Protein AF-A0A3D2PA34-F1 (afdb_monomer_lite)

Secondary structure (DSSP, 8-state):
--HHHHHHHHHHS-HHHHHHHHHHHHHT----GGGTT-EEEEEE-S--HHHHHHHHHHHHHHHHHT-EEEEEE--STT---TT--TT----GGGHHHHHHHHHHHHHHHHHHTT--EEEHHHHHHHHHHHHHHHHHHHS-GGGGGG-EETTEE-HHHHHHHHHHHTTT--SS--HHHHHHHHHHHHHHHHHHHHHHHHH---

Sequence (202 aa):
MPFSVRLQKAMELTFNERRKLVQKLHKQKREQTLFSGKRVLFWEPAPYPIHIAISSCVGTALSLRGCNVEHVICDGTPNACIARGIENSESFFDWGKRCVKCYKDCNNEAKAFQMPISSIGKILGHETAAELRKIAQSVNFNDICSYEYKGINVGIYAESSLLRHYKGKMIKYEENLLREYLFSALVFTEAAIRKIDLFSPD

pLDDT: mean 91.61, std 10.05, range [45.44, 98.75]

Foldseek 3Di:
DDPVVVVVVLVVDDLVRLLVVLVVLLVVQDAAPVLAAAFEEAEPQAQDLVVLLVVLVVQSVSVSHHYHYAYEYEQCLLLAHLVAAPPDPDDSVCSSVVSNVSVVSNVSSNVSSVHHYDYLCNLQPPVNLVVLLVVLVPDDQVCQLQDDDPNRRLSVQLVVSVCSRHVVVDPDDDSVSSSSSSSSSSSSVVSVVSCCVVRVHD

Radius of gyration: 19.19 Å; chains: 1; bounding box: 43×38×53 Å

Structure (mmCIF, N/CA/C/O backbone):
data_AF-A0A3D2PA34-F1
#
_entry.id   AF-A0A3D2PA34-F1
#
loop_
_atom_site.group_PDB
_atom_site.id
_atom_site.type_symbol
_atom_site.label_atom_id
_atom_site.label_alt_id
_atom_site.label_comp_id
_atom_site.label_asym_id
_atom_site.label_entity_id
_atom_site.label_seq_id
_atom_site.pdbx_PDB_ins_code
_atom_site.Cartn_x
_atom_site.Cartn_y
_atom_site.Cartn_z
_atom_site.occupancy
_atom_site.B_iso_or_equiv
_atom_site.auth_seq_id
_atom_site.auth_comp_id
_atom_site.auth_asym_id
_atom_site.auth_atom_id
_atom_site.pdbx_PDB_model_num
ATOM 1 N N . MET A 1 1 ? -28.771 21.373 12.969 1.00 53.34 1 MET A N 1
ATOM 2 C CA . MET A 1 1 ? -27.458 21.681 12.355 1.00 53.34 1 MET A CA 1
ATOM 3 C C . MET A 1 1 ? -27.325 20.820 11.104 1.00 53.34 1 MET A C 1
ATOM 5 O O . MET A 1 1 ? -27.515 19.614 11.248 1.00 53.34 1 MET A O 1
ATOM 9 N N . PRO A 1 2 ? -27.086 21.405 9.919 1.00 56.19 2 PRO A N 1
ATOM 10 C CA . PRO A 1 2 ? -27.002 20.664 8.658 1.00 56.19 2 PRO A CA 1
ATOM 11 C C . PRO A 1 2 ? -25.919 19.578 8.704 1.00 56.19 2 PRO A C 1
ATOM 13 O O . PRO A 1 2 ? -24.911 19.737 9.395 1.00 56.19 2 PRO A O 1
ATOM 16 N N . PHE A 1 3 ? -26.116 18.484 7.965 1.00 45.44 3 PHE A N 1
ATOM 17 C CA . PHE A 1 3 ? -25.158 17.373 7.884 1.00 45.44 3 PHE A CA 1
ATOM 18 C C . PHE A 1 3 ? -23.771 17.835 7.402 1.00 45.44 3 PHE A C 1
ATOM 20 O O . PHE A 1 3 ? -22.761 17.438 7.980 1.00 45.44 3 PHE A O 1
ATOM 27 N N . SER A 1 4 ? -23.729 18.763 6.440 1.00 48.62 4 SER A N 1
ATOM 28 C CA . SER A 1 4 ? -22.500 19.378 5.920 1.00 48.62 4 SER A CA 1
ATOM 29 C C . SER A 1 4 ? -21.671 20.074 7.005 1.00 48.62 4 SER A C 1
ATOM 31 O O . SER A 1 4 ? -20.468 19.857 7.089 1.00 48.62 4 SER A O 1
ATOM 33 N N . VAL A 1 5 ? -22.315 20.820 7.907 1.00 55.81 5 VAL A N 1
ATOM 34 C CA . VAL A 1 5 ? -21.644 21.536 9.007 1.00 55.81 5 VAL A CA 1
ATOM 35 C C . VAL A 1 5 ? -21.054 20.567 10.037 1.00 55.81 5 VAL A C 1
ATOM 37 O O . VAL A 1 5 ? -19.995 20.827 10.604 1.00 55.81 5 VAL A O 1
ATOM 40 N N . ARG A 1 6 ? -21.715 19.428 10.283 1.00 56.34 6 ARG A N 1
ATOM 41 C CA . ARG A 1 6 ? -21.197 18.395 11.195 1.00 56.34 6 ARG A CA 1
ATOM 42 C C . ARG A 1 6 ? -19.992 17.669 10.604 1.00 56.34 6 ARG A C 1
ATOM 44 O O . ARG A 1 6 ? -19.042 17.411 11.337 1.00 56.34 6 ARG A O 1
ATOM 51 N N . LEU A 1 7 ? -20.028 17.365 9.306 1.00 53.25 7 LEU A N 1
ATOM 52 C CA . LEU A 1 7 ? -18.922 16.709 8.609 1.00 53.25 7 LEU A CA 1
ATOM 53 C C . LEU A 1 7 ? -17.693 17.624 8.537 1.00 53.25 7 LEU A C 1
ATOM 55 O O . LEU A 1 7 ? -16.586 17.198 8.853 1.00 53.25 7 LEU A O 1
ATOM 59 N N . GLN A 1 8 ? -17.912 18.900 8.213 1.00 57.88 8 GLN A N 1
ATOM 60 C CA . GLN A 1 8 ? -16.863 19.914 8.148 1.00 57.88 8 GLN A CA 1
ATOM 61 C C . GLN A 1 8 ? -16.206 20.124 9.518 1.00 57.88 8 GLN A C 1
ATOM 63 O O . GLN A 1 8 ? -14.991 19.995 9.634 1.00 57.88 8 GLN A O 1
ATOM 68 N N . LYS A 1 9 ? -17.000 20.275 10.588 1.00 64.69 9 LYS A N 1
ATOM 69 C CA . LYS A 1 9 ? -16.464 20.332 11.959 1.00 64.69 9 LYS A CA 1
ATOM 70 C C . LYS A 1 9 ? -15.695 19.080 12.365 1.00 64.69 9 LYS A C 1
ATOM 72 O O . LYS A 1 9 ? -14.709 19.191 13.079 1.00 64.69 9 LYS A O 1
ATOM 77 N N . ALA A 1 10 ? -16.136 17.890 11.951 1.00 60.34 10 ALA A N 1
ATOM 78 C CA . ALA A 1 10 ? -15.428 16.646 12.258 1.00 60.34 10 ALA A CA 1
ATOM 79 C C . ALA A 1 10 ? -14.064 16.562 11.547 1.00 60.34 10 ALA A C 1
ATOM 81 O O . ALA A 1 10 ? -13.107 16.027 12.113 1.00 60.34 10 ALA A O 1
ATOM 82 N N . MET A 1 11 ? -13.964 17.124 10.338 1.00 64.94 11 MET A N 1
ATOM 83 C CA . MET A 1 11 ? -12.703 17.266 9.605 1.00 64.94 11 MET A CA 1
ATOM 84 C C . MET A 1 11 ? -11.784 18.345 10.195 1.00 64.94 11 MET A C 1
ATOM 86 O O . MET A 1 11 ? -10.567 18.196 10.127 1.00 64.94 11 MET A O 1
ATOM 90 N N . GLU A 1 12 ? -12.348 19.384 10.814 1.00 79.38 12 GLU A N 1
ATOM 91 C CA . GLU A 1 12 ? -11.610 20.457 11.502 1.00 79.38 12 GLU A CA 1
ATOM 92 C C . GLU A 1 12 ? -11.023 20.033 12.858 1.00 79.38 12 GLU A C 1
ATOM 94 O O . GLU A 1 12 ? -10.156 20.722 13.393 1.00 79.38 12 GLU A O 1
ATOM 99 N N . LEU A 1 13 ? -11.463 18.901 13.421 1.00 83.50 13 LEU A N 1
ATOM 100 C CA . LEU A 1 13 ? -10.930 18.402 14.688 1.00 83.50 13 LEU A CA 1
ATOM 101 C C . LEU A 1 13 ? -9.431 18.118 14.584 1.00 83.50 13 LEU A C 1
ATOM 103 O O . LEU A 1 13 ? -8.949 17.492 13.640 1.00 83.50 13 LEU A O 1
ATOM 107 N N . THR A 1 14 ? -8.687 18.483 15.617 1.00 87.88 14 THR A N 1
ATOM 108 C CA . THR A 1 14 ? -7.291 18.075 15.764 1.00 87.88 14 THR A CA 1
ATOM 109 C C . THR A 1 14 ? -7.180 16.567 16.019 1.00 87.88 14 THR A C 1
ATOM 111 O O . THR A 1 14 ? -8.119 15.915 16.489 1.00 87.88 14 THR A O 1
ATOM 114 N N . PHE A 1 15 ? -5.987 16.003 15.796 1.00 87.06 15 PHE A N 1
ATOM 115 C CA . PHE A 1 15 ? -5.672 14.606 16.137 1.00 87.06 15 PHE A CA 1
ATOM 116 C C . PHE A 1 15 ? -6.090 14.249 17.578 1.00 87.06 15 PHE A C 1
ATOM 118 O O . PHE A 1 15 ? -6.702 13.208 17.820 1.00 87.06 15 PHE A O 1
ATOM 125 N N . ASN A 1 16 ? -5.800 15.131 18.541 1.00 89.75 16 ASN A N 1
ATOM 126 C CA . ASN A 1 16 ? -6.097 14.894 19.954 1.00 89.75 16 ASN A CA 1
ATOM 127 C C . ASN A 1 16 ? -7.602 14.913 20.247 1.00 89.75 16 ASN A C 1
ATOM 129 O O . ASN A 1 16 ? -8.078 14.111 21.053 1.00 89.75 16 ASN A O 1
ATOM 133 N N . GLU A 1 17 ? -8.354 15.805 19.607 1.00 91.62 17 GLU A N 1
ATOM 134 C CA . GLU A 1 17 ? -9.809 15.874 19.761 1.00 91.62 17 GLU A CA 1
ATOM 135 C C . GLU A 1 17 ? -10.486 14.643 19.162 1.00 91.62 17 GLU A C 1
ATOM 137 O O . GLU A 1 17 ? -11.291 14.006 19.847 1.00 91.62 17 GLU A O 1
ATOM 142 N N . ARG A 1 18 ? -10.095 14.242 17.940 1.00 89.56 18 ARG A N 1
ATOM 143 C CA . ARG A 1 18 ? -10.572 12.996 17.317 1.00 89.56 18 ARG A CA 1
ATOM 144 C C . ARG A 1 18 ? -10.306 11.796 18.221 1.00 89.56 18 ARG A C 1
ATOM 146 O O . ARG A 1 18 ? -11.236 11.064 18.560 1.00 89.56 18 ARG A O 1
ATOM 153 N N . ARG A 1 19 ? -9.070 11.651 18.706 1.00 91.44 19 ARG A N 1
ATOM 154 C CA . ARG A 1 19 ? -8.681 10.548 19.595 1.00 91.44 19 ARG A CA 1
ATOM 155 C C . ARG A 1 19 ? -9.520 10.498 20.871 1.00 91.44 19 ARG A C 1
ATOM 157 O O . ARG A 1 19 ? -9.985 9.422 21.247 1.00 91.44 19 ARG A O 1
ATOM 164 N N . LYS A 1 20 ? -9.757 11.641 21.524 1.00 93.31 20 LYS A N 1
ATOM 165 C CA . LYS A 1 20 ? -10.603 11.722 22.731 1.00 93.31 20 LYS A CA 1
ATOM 166 C C . LYS A 1 20 ? -12.046 11.295 22.453 1.00 93.31 20 LYS A C 1
ATOM 168 O O . LYS A 1 20 ? -12.627 10.560 23.254 1.00 93.31 20 LYS A O 1
ATOM 173 N N . LEU A 1 21 ? -12.624 11.723 21.329 1.00 91.69 21 LEU A N 1
ATOM 174 C CA . LEU A 1 21 ? -13.979 11.322 20.938 1.00 91.69 21 LEU A CA 1
ATOM 175 C C . LEU A 1 21 ? -14.066 9.818 20.681 1.00 91.69 21 LEU A C 1
ATOM 177 O O . LEU A 1 21 ? -14.953 9.162 21.224 1.00 91.69 21 LEU A O 1
ATOM 181 N N . VAL A 1 22 ? -13.119 9.251 19.933 1.00 91.94 22 VAL A N 1
ATOM 182 C CA . VAL A 1 22 ? -13.091 7.809 19.650 1.00 91.94 22 VAL A CA 1
ATOM 183 C C . VAL A 1 22 ? -12.918 6.998 20.937 1.00 91.94 22 VAL A C 1
ATOM 185 O O . VAL A 1 22 ? -13.640 6.028 21.155 1.00 91.94 22 VAL A O 1
ATOM 188 N N . GLN A 1 23 ? -12.056 7.431 21.863 1.00 93.12 23 GLN A N 1
ATOM 189 C CA . GLN A 1 23 ? -11.941 6.809 23.191 1.00 93.12 23 GLN A CA 1
ATOM 190 C C . GLN A 1 23 ? -13.263 6.822 23.964 1.00 93.12 23 GLN A C 1
ATOM 192 O O . GLN A 1 23 ? -13.616 5.827 24.598 1.00 93.12 23 GLN A O 1
ATOM 197 N N . LYS A 1 24 ? -14.015 7.927 23.907 1.00 93.69 24 LYS A N 1
ATOM 198 C CA . LYS A 1 24 ? -15.343 8.012 24.527 1.00 93.69 24 LYS A CA 1
ATOM 199 C C . LYS A 1 24 ? -16.325 7.026 23.890 1.00 93.69 24 LYS A C 1
ATOM 201 O O . LYS A 1 24 ? -17.063 6.376 24.623 1.00 93.69 24 LYS A O 1
ATOM 206 N N . LEU A 1 25 ? -16.301 6.876 22.565 1.00 92.00 25 LEU A N 1
ATOM 207 C CA . LEU A 1 25 ? -17.150 5.916 21.853 1.00 92.00 25 LEU A CA 1
ATOM 208 C C . LEU A 1 25 ? -16.831 4.469 22.244 1.00 92.00 25 LEU A C 1
ATOM 210 O O . LEU A 1 25 ? -17.752 3.710 22.524 1.00 92.00 25 LEU A O 1
ATOM 214 N N . HIS A 1 26 ? -15.552 4.099 22.358 1.00 89.50 26 HIS A N 1
ATOM 215 C CA . HIS A 1 26 ? -15.166 2.756 22.811 1.00 89.50 26 HIS A CA 1
ATOM 216 C C . HIS A 1 26 ? -15.628 2.455 24.242 1.00 89.50 26 HIS A C 1
ATOM 218 O O . HIS A 1 26 ? -16.044 1.335 24.519 1.00 89.50 26 HIS A O 1
ATOM 224 N N . LYS A 1 27 ? -15.645 3.448 25.141 1.00 90.25 27 LYS A N 1
ATOM 225 C CA . LYS A 1 27 ? -16.224 3.288 26.491 1.00 90.25 27 LYS A CA 1
ATOM 226 C C . LYS A 1 27 ? -17.740 3.067 26.475 1.00 90.25 27 LYS A C 1
ATOM 228 O O . LYS A 1 27 ? -18.289 2.544 27.435 1.00 90.25 27 LYS A O 1
ATOM 233 N N . GLN A 1 28 ? -18.411 3.492 25.408 1.00 89.81 28 GLN A N 1
ATOM 234 C CA . GLN A 1 28 ? -19.853 3.347 25.200 1.00 89.81 28 GLN A CA 1
ATOM 235 C C . GLN A 1 28 ? -20.189 2.197 24.239 1.00 89.81 28 GLN A C 1
ATOM 237 O O . GLN A 1 28 ? -21.341 2.074 23.814 1.00 89.81 28 GLN A O 1
ATOM 242 N N . LYS A 1 29 ? -19.193 1.376 23.874 1.00 86.06 29 LYS A N 1
ATOM 243 C CA . LYS A 1 29 ? -19.341 0.268 22.932 1.00 86.06 29 LYS A CA 1
ATOM 244 C C . LYS A 1 29 ? -20.446 -0.672 23.411 1.00 86.06 29 LYS A C 1
ATOM 246 O O . LYS A 1 29 ? -20.446 -1.121 24.554 1.00 86.06 29 LYS A O 1
ATOM 251 N N . ARG A 1 30 ? -21.372 -0.982 22.507 1.00 79.50 30 ARG A N 1
ATOM 252 C CA . ARG A 1 30 ? -22.357 -2.052 22.668 1.00 79.50 30 ARG A CA 1
ATOM 253 C C . ARG A 1 30 ? -22.100 -3.047 21.555 1.00 79.50 30 ARG A C 1
ATOM 255 O O . ARG A 1 30 ? -22.382 -2.748 20.397 1.00 79.50 30 ARG A O 1
ATOM 262 N N . GLU A 1 31 ? -21.506 -4.179 21.907 1.00 73.44 31 GLU A N 1
ATOM 263 C CA . GLU A 1 31 ? -21.241 -5.236 20.937 1.00 73.44 31 GLU A CA 1
ATOM 264 C C . GLU A 1 31 ? -22.555 -5.748 20.360 1.00 73.44 31 GLU A C 1
ATOM 266 O O . GLU A 1 31 ? -23.512 -6.017 21.087 1.00 73.44 31 GLU A O 1
ATOM 271 N N . GLN A 1 32 ? -22.608 -5.835 19.034 1.00 77.81 32 GLN A N 1
ATOM 272 C CA . GLN A 1 32 ? -23.731 -6.424 18.330 1.00 77.81 32 GLN A CA 1
ATOM 273 C C . GLN A 1 32 ? -23.330 -7.847 17.971 1.00 77.81 32 GLN A C 1
ATOM 275 O O . GLN A 1 32 ? -22.387 -8.060 17.212 1.00 77.81 32 GLN A O 1
ATOM 280 N N . THR A 1 33 ? -24.053 -8.828 18.507 1.00 80.19 33 THR A N 1
ATOM 281 C CA . THR A 1 33 ? -23.776 -10.254 18.276 1.00 80.19 33 THR A CA 1
ATOM 282 C C . THR A 1 33 ? -23.719 -10.603 16.789 1.00 80.19 33 THR A C 1
ATOM 284 O O . THR A 1 33 ? -22.886 -11.411 16.396 1.00 80.19 33 THR A O 1
ATOM 287 N N . LEU A 1 34 ? -24.525 -9.928 15.959 1.00 84.00 34 LEU A N 1
ATOM 288 C CA . LEU A 1 34 ? -24.576 -10.110 14.505 1.00 84.00 34 LEU A CA 1
ATOM 289 C C . LEU A 1 34 ? -23.219 -9.933 13.801 1.00 84.00 34 LEU A C 1
ATOM 291 O O . LEU A 1 34 ? -22.960 -10.599 12.804 1.00 84.00 34 LEU A O 1
ATOM 295 N N . PHE A 1 35 ? -22.366 -9.035 14.298 1.00 87.88 35 PHE A N 1
ATOM 296 C CA . PHE A 1 35 ? -21.094 -8.682 13.655 1.00 87.88 35 PHE A CA 1
ATOM 297 C C . PHE A 1 35 ? -19.874 -9.172 14.438 1.00 87.88 35 PHE A C 1
ATOM 299 O O . PHE A 1 35 ? -18.737 -8.884 14.060 1.00 87.88 35 PHE A O 1
ATOM 306 N N . SER A 1 36 ? -20.097 -9.897 15.536 1.00 90.62 36 SER A N 1
ATOM 307 C CA . SER A 1 36 ? -19.021 -10.377 16.393 1.00 90.62 36 SER A CA 1
ATOM 308 C C . SER A 1 36 ? -18.103 -11.327 15.629 1.00 90.62 36 SER A C 1
ATOM 310 O O . SER A 1 36 ? -18.556 -12.288 15.008 1.00 90.62 36 SER A O 1
ATOM 312 N N . GLY A 1 37 ? -16.804 -11.034 15.653 1.00 88.06 37 GLY A N 1
ATOM 313 C CA . GLY A 1 37 ? -15.779 -11.876 15.040 1.00 88.06 37 GLY A CA 1
ATOM 314 C C . GLY A 1 37 ? -15.617 -11.709 13.529 1.00 88.06 37 GLY A C 1
ATOM 315 O O . GLY A 1 37 ? -14.658 -12.254 12.989 1.00 88.06 37 GLY A O 1
ATOM 316 N N . LYS A 1 38 ? -16.471 -10.920 12.857 1.00 96.38 38 LYS A N 1
ATOM 317 C CA . LYS A 1 38 ? -16.315 -10.618 11.428 1.00 96.38 38 LYS A CA 1
ATOM 318 C C . LYS A 1 38 ? -15.021 -9.854 11.167 1.00 96.38 38 LYS A C 1
ATOM 320 O O . LYS A 1 38 ? -14.758 -8.849 11.827 1.00 96.38 38 LYS A O 1
ATOM 325 N N . ARG A 1 39 ? -14.210 -10.323 10.225 1.00 97.75 39 ARG A N 1
ATOM 326 C CA . ARG A 1 39 ? -12.872 -9.823 9.907 1.00 97.75 39 ARG A CA 1
ATOM 327 C C . ARG A 1 39 ? -12.954 -8.910 8.695 1.00 97.75 39 ARG A C 1
ATOM 329 O O . ARG A 1 39 ? -13.245 -9.358 7.598 1.00 97.75 39 ARG A O 1
ATOM 336 N N . VAL A 1 40 ? -12.678 -7.623 8.881 1.00 97.88 40 VAL A N 1
ATOM 337 C CA . VAL A 1 40 ? -12.726 -6.626 7.803 1.00 97.88 40 VAL A CA 1
ATOM 338 C C . VAL A 1 40 ? -11.337 -6.050 7.578 1.00 97.88 40 VAL A C 1
ATOM 340 O O . VAL A 1 40 ? -10.743 -5.464 8.485 1.00 97.88 40 VAL A O 1
ATOM 343 N N . LEU A 1 41 ? -10.827 -6.212 6.359 1.00 97.75 41 LEU A N 1
ATOM 344 C CA . LEU A 1 41 ? -9.537 -5.674 5.945 1.00 97.75 41 LEU A CA 1
ATOM 345 C C . LEU A 1 41 ? -9.742 -4.404 5.118 1.00 97.75 41 LEU A C 1
ATOM 347 O O . LEU A 1 41 ? -10.313 -4.449 4.032 1.00 97.75 41 LEU A O 1
ATOM 351 N N . PHE A 1 42 ? -9.221 -3.281 5.598 1.00 96.56 42 PHE A N 1
ATOM 352 C CA . PHE A 1 42 ? -9.102 -2.067 4.796 1.00 96.56 42 PHE A CA 1
ATOM 353 C C . PHE A 1 42 ? -7.759 -2.078 4.075 1.00 96.56 42 PHE A C 1
ATOM 355 O O . PHE A 1 42 ? -6.706 -1.884 4.685 1.00 96.56 42 PHE A O 1
ATOM 362 N N . TRP A 1 43 ? -7.795 -2.319 2.768 1.00 95.38 43 TRP A N 1
ATOM 363 C CA . TRP A 1 43 ? -6.620 -2.276 1.905 1.00 95.38 43 TRP A CA 1
ATOM 364 C C . TRP A 1 43 ? -6.447 -0.867 1.328 1.00 95.38 43 TRP A C 1
ATOM 366 O O . TRP A 1 43 ? -7.020 -0.548 0.290 1.00 95.38 43 TRP A O 1
ATOM 376 N N . GLU A 1 44 ? -5.659 -0.023 2.001 1.00 90.25 44 GLU A N 1
ATOM 377 C CA . GLU A 1 44 ? -5.436 1.376 1.601 1.00 90.25 44 GLU A CA 1
ATOM 378 C C . GLU A 1 44 ? -3.946 1.688 1.376 1.00 90.25 44 GLU A C 1
ATOM 380 O O . GLU A 1 44 ? -3.323 2.474 2.100 1.00 90.25 44 GLU A O 1
ATOM 385 N N . PRO A 1 45 ? -3.326 1.087 0.343 1.00 83.44 45 PRO A N 1
ATOM 386 C CA . PRO A 1 45 ? -1.944 1.379 -0.022 1.00 83.44 45 PRO A CA 1
ATOM 387 C C . PRO A 1 45 ? -1.743 2.781 -0.625 1.00 83.44 45 PRO A C 1
ATOM 389 O O . PRO A 1 45 ? -0.598 3.213 -0.779 1.00 83.44 45 PRO A O 1
ATOM 392 N N . ALA A 1 46 ? -2.818 3.483 -1.004 1.00 70.31 46 ALA A N 1
ATOM 393 C CA . ALA A 1 46 ? -2.768 4.799 -1.638 1.00 70.31 46 ALA A CA 1
ATOM 394 C C . ALA A 1 46 ? -2.723 5.909 -0.569 1.00 70.31 46 ALA A C 1
ATOM 396 O O . ALA A 1 46 ? -3.695 6.103 0.164 1.00 70.31 46 ALA A O 1
ATOM 397 N N . PRO A 1 47 ? -1.618 6.660 -0.440 1.00 66.94 47 PRO A N 1
ATOM 398 C CA . PRO A 1 47 ? -1.345 7.321 0.822 1.00 66.94 47 PRO A CA 1
ATOM 399 C C . PRO A 1 47 ? -1.801 8.785 0.786 1.00 66.94 47 PRO A C 1
ATOM 401 O O . PRO A 1 47 ? -1.027 9.709 0.537 1.00 66.94 47 PRO A O 1
ATOM 404 N N . TYR A 1 48 ? -3.085 8.994 1.066 1.00 86.88 48 TYR A N 1
ATOM 405 C CA . TYR A 1 48 ? -3.622 10.312 1.392 1.00 86.88 48 TYR A CA 1
ATOM 406 C C . TYR A 1 48 ? -4.211 10.271 2.804 1.00 86.88 48 TYR A C 1
ATOM 408 O O . TYR A 1 48 ? -5.135 9.490 3.042 1.00 86.88 48 TYR A O 1
ATOM 416 N N . PRO A 1 49 ? -3.741 11.117 3.744 1.00 90.06 49 PRO A N 1
ATOM 417 C CA . PRO A 1 49 ? -4.228 11.110 5.125 1.00 90.06 49 PRO A CA 1
ATOM 418 C C . PRO A 1 49 ? -5.753 11.211 5.232 1.00 90.06 49 PRO A C 1
ATOM 420 O O . PRO A 1 49 ? -6.359 10.552 6.069 1.00 90.06 49 PRO A O 1
ATOM 423 N N . ILE A 1 50 ? -6.393 11.960 4.329 1.00 88.50 50 ILE A N 1
ATOM 424 C CA . ILE A 1 50 ? -7.854 12.071 4.280 1.00 88.50 50 ILE A CA 1
ATOM 425 C C . ILE A 1 50 ? -8.549 10.743 3.944 1.00 88.50 50 ILE A C 1
ATOM 427 O O . ILE A 1 50 ? -9.561 10.423 4.563 1.00 88.50 50 ILE A O 1
ATOM 431 N N . HIS A 1 51 ? -8.001 9.927 3.037 1.00 90.81 51 HIS A N 1
ATOM 432 C CA . HIS A 1 51 ? -8.556 8.600 2.741 1.00 90.81 51 HIS A CA 1
ATOM 433 C C . HIS A 1 51 ? -8.417 7.674 3.950 1.00 90.81 51 HIS A C 1
ATOM 435 O O . HIS A 1 51 ? -9.355 6.955 4.295 1.00 90.81 51 HIS A O 1
ATOM 441 N N . ILE A 1 52 ? -7.282 7.752 4.652 1.00 92.88 52 ILE A N 1
ATOM 442 C CA . ILE A 1 52 ? -7.072 6.999 5.890 1.00 92.88 52 ILE A CA 1
ATOM 443 C C . ILE A 1 52 ? -8.031 7.455 6.986 1.00 92.88 52 ILE A C 1
ATOM 445 O O . ILE A 1 52 ? -8.591 6.612 7.675 1.00 92.88 52 ILE A O 1
ATOM 449 N N . ALA A 1 53 ? -8.282 8.754 7.136 1.00 91.19 53 ALA A N 1
ATOM 450 C CA . ALA A 1 53 ? -9.251 9.255 8.107 1.00 91.19 53 ALA A CA 1
ATOM 451 C C . ALA A 1 53 ? -10.676 8.755 7.808 1.00 91.19 53 ALA A C 1
ATOM 453 O O . ALA A 1 53 ? -11.377 8.317 8.721 1.00 91.19 53 ALA A O 1
ATOM 454 N N . ILE A 1 54 ? -11.094 8.774 6.536 1.00 91.50 54 ILE A N 1
ATOM 455 C CA . ILE A 1 54 ? -12.415 8.286 6.108 1.00 91.50 54 ILE A CA 1
ATOM 456 C C . ILE A 1 54 ? -12.540 6.782 6.357 1.00 91.50 54 ILE A C 1
ATOM 458 O O . ILE A 1 54 ? -13.455 6.354 7.062 1.00 91.50 54 ILE A O 1
ATOM 462 N N . SER A 1 55 ? -11.608 5.983 5.832 1.00 94.31 55 SER A N 1
ATOM 463 C CA . SER A 1 55 ? -11.616 4.528 6.021 1.00 94.31 55 SER A CA 1
ATOM 464 C C . SER A 1 55 ? -11.526 4.162 7.502 1.00 94.31 55 SER A C 1
ATOM 466 O O . SER A 1 55 ? -12.276 3.310 7.962 1.00 94.31 55 SER A O 1
ATOM 468 N N . SER A 1 56 ? -10.703 4.864 8.288 1.00 94.31 56 SER A N 1
ATOM 469 C CA . SER A 1 56 ? -10.564 4.597 9.724 1.00 94.31 56 SER A CA 1
ATOM 470 C C . SER A 1 56 ? -11.820 4.968 10.500 1.00 94.31 56 SER A C 1
ATOM 472 O O . SER A 1 56 ? -12.157 4.290 11.461 1.00 94.31 56 SER A O 1
ATOM 474 N N . CYS A 1 57 ? -12.561 5.997 10.081 1.00 94.00 57 CYS A N 1
ATOM 475 C CA . CYS A 1 57 ? -13.864 6.309 10.663 1.00 94.00 57 CYS A CA 1
ATOM 476 C C . CYS A 1 57 ? -14.857 5.153 10.459 1.00 94.00 57 CYS A C 1
ATOM 478 O O . CYS A 1 57 ? -15.541 4.748 11.406 1.00 94.00 57 CYS A O 1
ATOM 480 N N . VAL A 1 58 ? -14.894 4.580 9.250 1.00 95.69 58 VAL A N 1
ATOM 481 C CA . VAL A 1 58 ? -15.705 3.389 8.951 1.00 95.69 58 VAL A CA 1
ATOM 482 C C . VAL A 1 58 ? -15.207 2.185 9.757 1.00 95.69 58 VAL A C 1
ATOM 484 O O . VAL A 1 58 ? -16.008 1.506 10.400 1.00 95.69 58 VAL A O 1
ATOM 487 N N . GLY A 1 59 ? -13.894 1.963 9.807 1.00 95.62 59 GLY A N 1
ATOM 488 C CA . GLY A 1 59 ? -13.265 0.895 10.579 1.00 95.62 59 GLY A CA 1
ATOM 489 C C . GLY A 1 59 ? -13.580 0.972 12.074 1.00 95.62 59 GLY A C 1
ATOM 490 O O . GLY A 1 59 ? -13.990 -0.023 12.672 1.00 95.62 59 GLY A O 1
ATOM 491 N N . THR A 1 60 ? -13.516 2.162 12.678 1.00 95.12 60 THR A N 1
ATOM 492 C CA . THR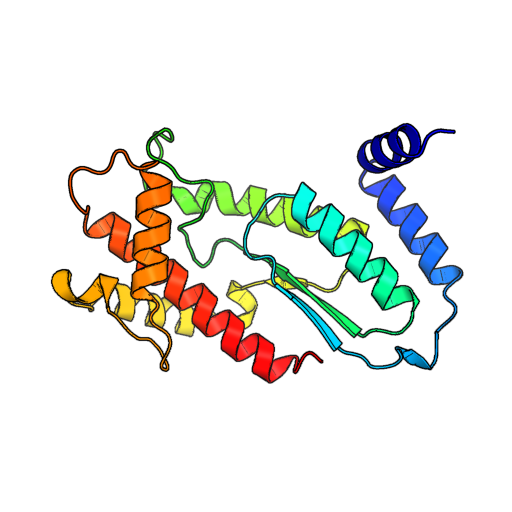 A 1 60 ? -13.945 2.387 14.065 1.00 95.12 60 THR A CA 1
ATOM 493 C C . THR A 1 60 ? -15.417 2.033 14.237 1.00 95.12 60 THR A C 1
ATOM 495 O O . THR A 1 60 ? -15.774 1.341 15.189 1.00 95.12 60 THR A O 1
ATOM 498 N N . ALA A 1 61 ? -16.289 2.472 13.327 1.00 94.25 61 ALA A N 1
ATOM 499 C CA . ALA A 1 61 ? -17.717 2.180 13.412 1.00 94.25 61 ALA A CA 1
ATOM 500 C C . ALA A 1 61 ? -18.012 0.668 13.352 1.00 94.25 61 ALA A C 1
ATOM 502 O O . ALA A 1 61 ? -18.891 0.193 14.078 1.00 94.25 61 ALA A O 1
ATOM 503 N N . LEU A 1 62 ? -17.281 -0.083 12.526 1.00 95.06 62 LEU A N 1
ATOM 504 C CA . LEU A 1 62 ? -17.368 -1.545 12.443 1.00 95.06 62 LEU A CA 1
ATOM 505 C C . LEU A 1 62 ? -16.806 -2.217 13.702 1.00 95.06 62 LEU A C 1
ATOM 507 O O . LEU A 1 62 ? -17.460 -3.073 14.296 1.00 95.06 62 LEU A O 1
ATOM 511 N N . SER A 1 63 ? -15.645 -1.768 14.181 1.00 94.50 63 SER A N 1
ATOM 512 C CA . SER A 1 63 ? -15.028 -2.277 15.411 1.00 94.50 63 SER A CA 1
ATOM 513 C C . SER A 1 63 ? -15.929 -2.083 16.635 1.00 94.50 63 SER A C 1
ATOM 515 O O . SER A 1 63 ? -16.095 -2.994 17.451 1.00 94.50 63 SER A O 1
ATOM 517 N N . LEU A 1 64 ? -16.606 -0.933 16.737 1.00 92.69 64 LEU A N 1
ATOM 518 C CA . LEU A 1 64 ? -17.592 -0.661 17.789 1.00 92.69 64 LEU A CA 1
ATOM 519 C C . LEU A 1 64 ? -18.793 -1.621 17.753 1.00 92.69 64 LEU A C 1
ATOM 521 O O . LEU A 1 64 ? -19.434 -1.815 18.783 1.00 92.69 64 LEU A O 1
ATOM 525 N N . ARG A 1 65 ? -19.083 -2.240 16.604 1.00 92.38 65 ARG A N 1
ATOM 526 C CA . ARG A 1 65 ? -20.149 -3.242 16.448 1.00 92.38 65 ARG A CA 1
ATOM 527 C C . ARG A 1 65 ? -19.683 -4.678 16.679 1.00 92.38 65 ARG A C 1
ATOM 529 O O . ARG A 1 65 ? -20.537 -5.548 16.772 1.00 92.38 65 ARG A O 1
ATOM 536 N N . GLY A 1 66 ? -18.383 -4.917 16.854 1.00 92.69 66 GLY A N 1
ATOM 537 C CA . GLY A 1 66 ? -17.831 -6.246 17.143 1.00 92.69 66 GLY A CA 1
ATOM 538 C C . GLY A 1 66 ? -16.954 -6.836 16.037 1.00 92.69 66 GLY A C 1
ATOM 539 O O . GLY A 1 66 ? -16.409 -7.920 16.239 1.00 92.69 66 GLY A O 1
ATOM 540 N N . CYS A 1 67 ? -16.765 -6.135 14.912 1.00 95.75 67 CYS A N 1
ATOM 541 C CA . CYS A 1 67 ? -15.851 -6.594 13.869 1.00 95.75 67 CYS A CA 1
ATOM 542 C C . CYS A 1 67 ? -14.387 -6.528 14.339 1.00 95.75 67 CYS A C 1
ATOM 544 O O . CYS A 1 67 ? -13.973 -5.578 15.013 1.00 95.75 67 CYS A O 1
ATOM 546 N N . ASN A 1 68 ? -13.581 -7.494 13.909 1.00 96.12 68 ASN A N 1
ATOM 547 C CA . ASN A 1 68 ? -12.128 -7.413 13.924 1.00 96.12 68 ASN A CA 1
ATOM 548 C C . ASN A 1 68 ? -11.673 -6.656 12.671 1.00 96.12 68 ASN A C 1
ATOM 550 O O . ASN A 1 68 ? -11.801 -7.160 11.559 1.00 96.12 68 ASN A O 1
ATOM 554 N N . VAL A 1 69 ? -11.188 -5.430 12.842 1.00 97.06 69 VAL A N 1
ATOM 555 C CA . VAL A 1 69 ? -10.834 -4.544 11.729 1.00 97.06 69 VAL A CA 1
ATOM 556 C C . VAL A 1 69 ? -9.334 -4.311 11.709 1.00 97.06 69 VAL A C 1
ATOM 558 O O . VAL A 1 69 ? -8.748 -3.994 12.744 1.00 97.06 69 VAL A O 1
ATOM 561 N N . GLU A 1 70 ? -8.728 -4.393 10.529 1.00 96.81 70 GLU A N 1
ATOM 562 C CA . GLU A 1 70 ? -7.327 -4.033 10.335 1.00 96.81 70 GLU A CA 1
ATOM 563 C C . GLU A 1 70 ? -7.129 -3.211 9.063 1.00 96.81 70 GLU A C 1
ATOM 565 O O . GLU A 1 70 ? -7.733 -3.480 8.027 1.00 96.81 70 GLU A O 1
ATOM 570 N N . HIS A 1 71 ? -6.260 -2.208 9.145 1.00 96.25 71 HIS A N 1
ATOM 571 C CA . HIS A 1 71 ? -5.833 -1.409 8.006 1.00 96.25 71 HIS A CA 1
ATOM 572 C C . HIS A 1 71 ? -4.467 -1.860 7.503 1.00 96.25 71 HIS A C 1
ATOM 574 O O . HIS A 1 71 ? -3.538 -2.067 8.285 1.00 96.25 71 HIS A O 1
ATOM 580 N N . VAL A 1 72 ? -4.312 -1.922 6.186 1.00 96.94 72 VAL A N 1
ATOM 581 C CA . VAL A 1 72 ? -3.008 -2.028 5.532 1.00 96.94 72 VAL A CA 1
ATOM 582 C C . VAL A 1 72 ? -2.687 -0.705 4.873 1.00 96.94 72 VAL A C 1
ATOM 584 O O . VAL A 1 72 ? -3.478 -0.216 4.069 1.00 96.94 72 VAL A O 1
ATOM 587 N N . ILE A 1 73 ? -1.520 -0.146 5.194 1.00 96.12 73 ILE A N 1
ATOM 588 C CA . ILE A 1 73 ? -1.047 1.107 4.599 1.00 96.12 73 ILE A CA 1
ATOM 589 C C . ILE A 1 73 ? 0.366 0.964 4.033 1.00 96.12 73 ILE A C 1
ATOM 591 O O . ILE A 1 73 ? 1.170 0.142 4.480 1.00 96.12 73 ILE A O 1
ATOM 595 N N . CYS A 1 74 ? 0.683 1.803 3.052 1.00 95.81 74 CYS A N 1
ATOM 596 C CA . CYS A 1 74 ? 2.012 1.872 2.458 1.00 95.81 74 CYS A CA 1
ATOM 597 C C . CYS A 1 74 ? 2.990 2.658 3.347 1.00 95.81 74 CYS A C 1
ATOM 599 O O . CYS A 1 74 ? 2.712 3.785 3.752 1.00 95.81 74 CYS A O 1
ATOM 601 N N . ASP A 1 75 ? 4.159 2.073 3.603 1.00 95.38 75 ASP A N 1
ATOM 602 C CA . ASP A 1 75 ? 5.308 2.660 4.311 1.00 95.38 75 ASP A CA 1
ATOM 603 C C . ASP A 1 75 ? 6.446 3.088 3.370 1.00 95.38 75 ASP A C 1
ATOM 605 O O . ASP A 1 75 ? 7.526 3.470 3.815 1.00 95.38 75 ASP A O 1
ATOM 609 N N . GLY A 1 76 ? 6.197 3.068 2.058 1.00 94.88 76 GLY A N 1
ATOM 610 C CA . GLY A 1 76 ? 7.162 3.451 1.029 1.00 94.88 76 GLY A CA 1
ATOM 611 C C . GLY A 1 76 ? 7.920 2.288 0.397 1.00 94.88 76 GLY A C 1
ATOM 612 O O . GLY A 1 76 ? 8.616 2.525 -0.587 1.00 94.88 76 GLY A O 1
ATOM 613 N N . THR A 1 77 ? 7.743 1.050 0.875 1.00 96.38 77 THR A N 1
ATOM 614 C CA . THR A 1 77 ? 8.334 -0.158 0.269 1.00 96.38 77 THR A CA 1
ATOM 615 C C . THR A 1 77 ? 8.182 -0.260 -1.256 1.00 96.38 77 THR A C 1
ATOM 617 O O . THR A 1 77 ? 9.191 -0.549 -1.889 1.00 96.38 77 THR A O 1
ATOM 620 N N . PRO A 1 78 ? 7.016 0.003 -1.887 1.00 93.12 78 PRO A N 1
ATOM 621 C CA . PRO A 1 78 ? 6.880 -0.062 -3.350 1.00 93.12 78 PRO A CA 1
ATOM 622 C C . PRO A 1 78 ? 7.647 1.039 -4.115 1.00 93.12 78 PRO A C 1
ATOM 624 O O . PRO A 1 78 ? 7.910 0.873 -5.295 1.00 93.12 78 PRO A O 1
ATOM 627 N N . ASN A 1 79 ? 8.085 2.129 -3.473 1.00 90.25 79 ASN A N 1
ATOM 628 C CA . ASN A 1 79 ? 8.748 3.306 -4.073 1.00 90.25 79 ASN A CA 1
ATOM 629 C C . ASN A 1 79 ? 7.889 4.141 -5.058 1.00 90.25 79 ASN A C 1
ATOM 631 O O . ASN A 1 79 ? 7.755 5.357 -4.860 1.00 90.25 79 ASN A O 1
ATOM 635 N N . ALA A 1 80 ? 7.276 3.529 -6.080 1.00 93.69 80 ALA A N 1
ATOM 636 C CA . ALA A 1 80 ? 6.419 4.224 -7.046 1.00 93.69 80 ALA A CA 1
ATOM 637 C C . ALA A 1 80 ? 4.955 4.271 -6.575 1.00 93.69 80 ALA A C 1
ATOM 639 O O . ALA A 1 80 ? 4.417 3.315 -6.017 1.00 93.69 80 ALA A O 1
ATOM 640 N N . CYS A 1 81 ? 4.285 5.409 -6.778 1.00 92.50 81 CYS A N 1
ATOM 641 C CA . CYS A 1 81 ? 2.883 5.582 -6.394 1.00 92.50 81 CYS A CA 1
ATOM 642 C C . CYS A 1 81 ? 2.188 6.672 -7.222 1.00 92.50 81 CYS A C 1
ATOM 644 O O . CYS A 1 81 ? 2.801 7.316 -8.073 1.00 92.50 81 CYS A O 1
ATOM 646 N N . ILE A 1 82 ? 0.901 6.895 -6.945 1.00 90.19 82 ILE A N 1
ATOM 647 C CA . ILE A 1 82 ? 0.060 7.885 -7.635 1.00 90.19 82 ILE A CA 1
ATOM 648 C C . ILE A 1 82 ? 0.462 9.345 -7.371 1.00 90.19 82 ILE A C 1
ATOM 650 O O . ILE A 1 82 ? 0.111 10.227 -8.141 1.00 90.19 82 ILE A O 1
ATOM 65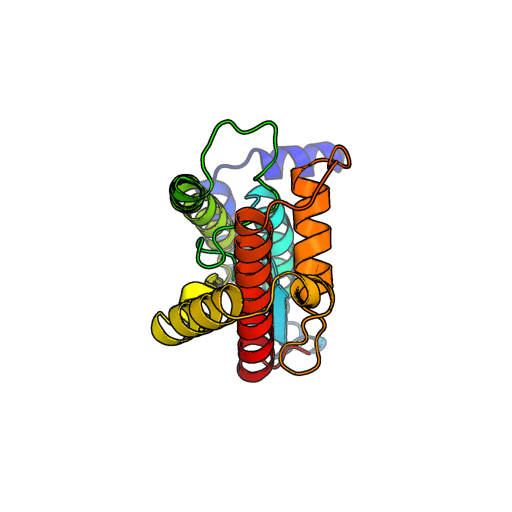4 N N . ALA A 1 83 ? 1.224 9.617 -6.305 1.00 89.56 83 ALA A N 1
ATOM 655 C CA . ALA A 1 83 ? 1.734 10.959 -6.014 1.00 89.56 83 ALA A CA 1
ATOM 656 C C . ALA A 1 83 ? 2.939 11.354 -6.895 1.00 89.56 83 ALA A C 1
ATOM 658 O O . ALA A 1 83 ? 3.494 12.446 -6.735 1.00 89.56 83 ALA A O 1
ATOM 659 N N . ARG A 1 84 ? 3.383 10.452 -7.781 1.00 91.50 84 ARG A N 1
ATOM 660 C CA . ARG A 1 84 ? 4.415 10.711 -8.786 1.00 91.50 84 ARG A CA 1
ATOM 661 C C . ARG A 1 84 ? 3.755 11.091 -10.099 1.00 91.50 84 ARG A C 1
ATOM 663 O O . ARG A 1 84 ? 2.738 10.515 -10.474 1.00 91.50 84 ARG A O 1
ATOM 670 N N . GLY A 1 85 ? 4.395 11.993 -10.817 1.00 91.50 85 GLY A N 1
ATOM 671 C CA . GLY A 1 85 ? 3.982 12.378 -12.151 1.00 91.50 85 GLY A CA 1
ATOM 672 C C . GLY A 1 85 ? 5.062 13.203 -12.818 1.00 91.50 85 GLY A C 1
ATOM 673 O O . GLY A 1 85 ? 5.987 13.674 -12.152 1.00 91.50 85 GLY A O 1
ATOM 674 N N . ILE A 1 86 ? 4.911 13.392 -14.121 1.00 91.62 86 ILE A N 1
ATOM 675 C CA . ILE A 1 86 ? 5.821 14.188 -14.954 1.00 91.62 86 ILE A CA 1
ATOM 676 C C . ILE A 1 86 ? 5.937 15.653 -14.523 1.00 91.62 86 ILE A C 1
ATOM 678 O O . ILE A 1 86 ? 6.883 16.337 -14.896 1.00 91.62 86 ILE A O 1
ATOM 682 N N . GLU A 1 87 ? 4.980 16.160 -13.748 1.00 90.06 87 GLU A N 1
ATOM 683 C CA . GLU A 1 87 ? 5.048 17.495 -13.154 1.00 90.06 87 GLU A CA 1
ATOM 684 C C . GLU A 1 87 ? 6.012 17.586 -11.965 1.00 90.06 87 GLU A C 1
ATOM 686 O O . GLU A 1 87 ? 6.375 18.688 -11.551 1.00 90.06 87 GLU A O 1
ATOM 691 N N . ASN A 1 88 ? 6.423 16.452 -11.394 1.00 88.06 88 ASN A N 1
ATOM 692 C CA . ASN A 1 88 ? 7.373 16.438 -10.298 1.00 88.06 88 ASN A CA 1
ATOM 693 C C . ASN A 1 88 ? 8.791 16.413 -10.878 1.00 88.06 88 ASN A C 1
ATOM 695 O O . ASN A 1 88 ? 9.177 15.463 -11.547 1.00 88.06 88 ASN A O 1
ATOM 699 N N . SER A 1 89 ? 9.618 17.395 -10.526 1.00 86.44 89 SER A N 1
ATOM 700 C CA . SER A 1 89 ? 11.034 17.438 -10.924 1.00 86.44 89 SER A CA 1
ATOM 701 C C . SER A 1 89 ? 11.934 16.450 -10.163 1.00 86.44 89 SER A C 1
ATOM 703 O O . SER A 1 89 ? 13.156 16.521 -10.268 1.00 86.44 89 SER A O 1
ATOM 705 N N . GLU A 1 90 ? 11.359 15.586 -9.323 1.00 89.69 90 GLU A N 1
ATOM 706 C CA . GLU A 1 90 ? 12.112 14.655 -8.484 1.00 89.69 90 GLU A CA 1
ATOM 707 C C . GLU A 1 90 ? 12.507 13.404 -9.272 1.00 89.69 90 GLU A C 1
ATOM 709 O O . GLU A 1 90 ? 11.672 12.771 -9.921 1.00 89.69 90 GLU A O 1
ATOM 714 N N . SER A 1 91 ? 13.777 13.016 -9.171 1.00 90.44 91 SER A N 1
ATOM 715 C CA . SER A 1 91 ? 14.245 11.750 -9.729 1.00 90.44 91 SER A CA 1
ATOM 716 C C . SER A 1 91 ? 13.585 10.562 -9.020 1.00 90.44 91 SER A C 1
ATOM 718 O O . SER A 1 91 ? 13.299 10.626 -7.821 1.00 90.44 91 SER A O 1
ATOM 720 N N . PHE A 1 92 ? 13.388 9.445 -9.727 1.00 88.19 92 PHE A N 1
ATOM 721 C CA . PHE A 1 92 ? 12.803 8.235 -9.137 1.00 88.19 92 PHE A CA 1
ATOM 722 C C . PHE A 1 92 ? 13.667 7.617 -8.026 1.00 88.19 92 PHE A C 1
ATOM 724 O O . PHE A 1 92 ? 13.139 6.946 -7.137 1.00 88.19 92 PHE A O 1
ATOM 731 N N . PHE A 1 93 ? 14.973 7.915 -8.007 1.00 89.50 93 PHE A N 1
ATOM 732 C CA . PHE A 1 93 ? 15.870 7.571 -6.897 1.00 89.50 93 PHE A CA 1
ATOM 733 C C . PHE A 1 93 ? 15.508 8.298 -5.590 1.00 89.50 93 PHE A C 1
ATOM 735 O O . PHE A 1 93 ? 15.787 7.799 -4.502 1.00 89.50 93 PHE A O 1
ATOM 742 N N . ASP A 1 94 ? 14.857 9.459 -5.684 1.00 92.69 94 ASP A N 1
ATOM 743 C CA . ASP A 1 94 ? 14.511 10.308 -4.543 1.00 92.69 94 ASP A CA 1
ATOM 744 C C . ASP A 1 94 ? 13.069 10.131 -4.054 1.00 92.69 94 ASP A C 1
ATOM 746 O O . ASP A 1 94 ? 12.701 10.672 -3.007 1.00 92.69 94 ASP A O 1
ATOM 750 N N . TRP A 1 95 ? 12.244 9.352 -4.759 1.00 92.75 95 TRP A N 1
ATOM 751 C CA . TRP A 1 95 ? 10.825 9.162 -4.435 1.00 92.75 95 TRP A CA 1
ATOM 752 C C . TRP A 1 95 ? 10.586 8.711 -2.990 1.00 92.75 95 TRP A C 1
ATOM 754 O O . TRP A 1 95 ? 9.672 9.217 -2.322 1.00 92.75 95 TRP A O 1
ATOM 764 N N . GLY A 1 96 ? 11.447 7.835 -2.466 1.00 91.56 96 GLY A N 1
ATOM 765 C CA . GLY A 1 96 ? 11.389 7.355 -1.085 1.00 91.56 96 GLY A CA 1
ATOM 766 C C . GLY A 1 96 ? 11.429 8.465 -0.026 1.00 91.56 96 GLY A C 1
ATOM 767 O O . GLY A 1 96 ? 10.814 8.322 1.033 1.00 91.56 96 GLY A O 1
ATOM 768 N N . LYS A 1 97 ? 12.053 9.619 -0.311 1.00 91.94 97 LYS A N 1
ATOM 769 C CA . LYS A 1 97 ? 12.159 10.741 0.643 1.00 91.94 97 LYS A CA 1
ATOM 770 C C . LYS A 1 97 ? 10.785 11.272 1.063 1.00 91.94 97 LYS A C 1
ATOM 772 O O . LYS A 1 97 ? 10.562 11.563 2.239 1.00 91.94 97 LYS A O 1
ATOM 777 N N . ARG A 1 98 ? 9.828 11.349 0.128 1.00 90.50 98 ARG A N 1
ATOM 778 C CA . ARG A 1 98 ? 8.451 11.799 0.423 1.00 90.50 98 ARG A CA 1
ATOM 779 C C . ARG A 1 98 ? 7.638 10.753 1.189 1.00 90.50 98 ARG A C 1
ATOM 781 O O . ARG A 1 98 ? 6.716 11.119 1.920 1.00 90.50 98 ARG A O 1
ATOM 788 N N . CYS A 1 99 ? 7.981 9.470 1.056 1.00 93.31 99 CYS A N 1
ATOM 789 C CA . CYS A 1 99 ? 7.233 8.375 1.674 1.00 93.31 99 CYS A CA 1
ATOM 790 C C . CYS A 1 99 ? 7.270 8.438 3.204 1.00 93.31 99 CYS A C 1
ATOM 792 O O . CYS A 1 99 ? 6.258 8.156 3.835 1.00 93.31 99 CYS A O 1
ATOM 794 N N . VAL A 1 100 ? 8.378 8.889 3.805 1.00 92.81 100 VAL A N 1
ATOM 795 C CA . VAL A 1 100 ? 8.524 8.978 5.271 1.00 92.81 100 VAL A CA 1
ATOM 796 C C . VAL A 1 100 ? 7.456 9.882 5.890 1.00 92.81 100 VAL A C 1
ATOM 798 O O . VAL A 1 100 ? 6.749 9.478 6.817 1.00 92.81 100 VAL A O 1
ATOM 801 N N . LYS A 1 101 ? 7.302 11.104 5.362 1.00 93.19 101 LYS A N 1
ATOM 802 C CA . LYS A 1 101 ? 6.271 12.041 5.832 1.00 93.19 101 LYS A CA 1
ATOM 803 C C . LYS A 1 101 ? 4.874 11.496 5.540 1.00 93.19 101 LYS A C 1
ATOM 805 O O . LYS A 1 101 ? 4.012 11.522 6.409 1.00 93.19 101 LYS A O 1
ATOM 810 N N . CYS A 1 102 ? 4.677 10.974 4.334 1.00 94.06 102 CYS A N 1
ATOM 811 C CA . CYS A 1 102 ? 3.398 10.448 3.882 1.00 94.06 102 CYS A CA 1
ATOM 812 C C . CYS A 1 102 ? 2.885 9.305 4.779 1.00 94.06 102 CYS A C 1
ATOM 814 O O . CYS A 1 102 ? 1.758 9.363 5.274 1.00 94.06 102 CYS A O 1
ATOM 816 N N . TYR A 1 103 ? 3.744 8.326 5.081 1.00 95.38 103 TYR A N 1
ATOM 817 C CA . TYR A 1 103 ? 3.455 7.235 6.010 1.00 95.38 103 TYR A CA 1
ATOM 818 C C . TYR A 1 103 ? 3.193 7.745 7.425 1.00 95.38 103 TYR A C 1
ATOM 820 O O . TYR A 1 103 ? 2.226 7.323 8.055 1.00 95.38 103 TYR A O 1
ATOM 828 N N . LYS A 1 104 ? 4.012 8.679 7.929 1.00 95.19 104 LYS A N 1
ATOM 829 C CA . LYS A 1 104 ? 3.815 9.275 9.259 1.00 95.19 104 LYS A CA 1
ATOM 830 C C . LYS A 1 104 ? 2.437 9.925 9.383 1.00 95.19 104 LYS A C 1
ATOM 832 O O . LYS A 1 104 ? 1.745 9.674 10.368 1.00 95.19 104 LYS A O 1
ATOM 837 N N . ASP A 1 105 ? 2.038 10.723 8.398 1.00 93.50 105 ASP A N 1
ATOM 838 C CA . ASP A 1 105 ? 0.751 11.421 8.405 1.00 93.50 105 ASP A CA 1
ATOM 839 C C . ASP A 1 105 ? -0.418 10.426 8.326 1.00 93.50 105 ASP A C 1
ATOM 841 O O . ASP A 1 105 ? -1.341 10.494 9.136 1.00 93.50 105 ASP A O 1
ATOM 845 N N . CYS A 1 106 ? -0.342 9.434 7.434 1.00 94.25 106 CYS A N 1
ATOM 846 C CA . CYS A 1 106 ? -1.347 8.371 7.319 1.00 94.25 106 CYS A CA 1
ATOM 847 C C . CYS A 1 106 ? -1.470 7.535 8.605 1.00 94.25 106 CYS A C 1
ATOM 849 O O . CYS A 1 106 ? -2.567 7.311 9.112 1.00 94.25 106 CYS A O 1
ATOM 851 N N . ASN A 1 107 ? -0.342 7.114 9.178 1.00 94.75 107 ASN A N 1
ATOM 852 C CA . ASN A 1 107 ? -0.298 6.360 10.430 1.00 94.75 107 ASN A CA 1
ATOM 853 C C . ASN A 1 107 ? -0.883 7.169 11.598 1.00 94.75 107 ASN A C 1
ATOM 855 O O . ASN A 1 107 ? -1.573 6.619 12.454 1.00 94.75 107 ASN A O 1
ATOM 859 N N . ASN A 1 108 ? -0.637 8.482 11.637 1.00 93.94 108 ASN A N 1
ATOM 860 C CA . ASN A 1 108 ? -1.246 9.357 12.633 1.00 93.94 108 ASN A CA 1
ATOM 861 C C . ASN A 1 108 ? -2.767 9.421 12.468 1.00 93.94 108 ASN A C 1
ATOM 863 O O . ASN A 1 108 ? -3.471 9.311 13.467 1.00 93.94 108 ASN A O 1
ATOM 867 N N . GLU A 1 109 ? -3.294 9.532 11.249 1.00 93.00 109 GLU A N 1
ATOM 868 C CA . GLU A 1 109 ? -4.749 9.516 11.059 1.00 93.00 109 GLU A CA 1
ATOM 869 C C . GLU A 1 109 ? -5.368 8.207 11.554 1.00 93.00 109 GLU A C 1
ATOM 871 O O . GLU A 1 109 ? -6.249 8.236 12.410 1.00 93.00 109 GLU A O 1
ATOM 876 N N . ALA A 1 110 ? -4.846 7.049 11.153 1.00 94.25 110 ALA A N 1
ATOM 877 C CA . ALA A 1 110 ? -5.375 5.771 11.636 1.00 94.25 110 ALA A C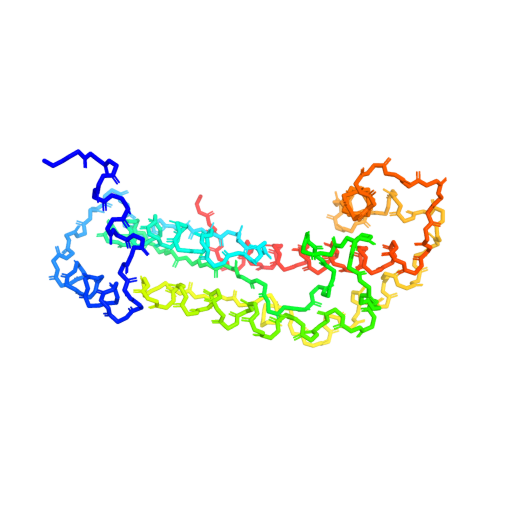A 1
ATOM 878 C C . ALA A 1 110 ? -5.247 5.607 13.170 1.00 94.25 110 ALA A C 1
ATOM 880 O O . ALA A 1 110 ? -6.172 5.123 13.832 1.00 94.25 110 ALA A O 1
ATOM 881 N N . LYS A 1 111 ? -4.165 6.110 13.784 1.00 94.62 111 LYS A N 1
ATOM 882 C CA . LYS A 1 111 ? -4.006 6.139 15.252 1.00 94.62 111 LYS A CA 1
ATOM 883 C C . LYS A 1 111 ? -5.017 7.038 15.961 1.00 94.62 111 LYS A C 1
ATOM 885 O O . LYS A 1 111 ? -5.436 6.695 17.069 1.00 94.62 111 LYS A O 1
ATOM 890 N N . ALA A 1 112 ? -5.424 8.164 15.368 1.00 93.81 112 ALA A N 1
ATOM 891 C CA . ALA A 1 112 ? -6.484 9.011 15.934 1.00 93.81 112 ALA A CA 1
ATOM 892 C C . ALA A 1 112 ? -7.809 8.248 16.066 1.00 93.81 112 ALA A C 1
ATOM 894 O O . ALA A 1 112 ? -8.576 8.499 16.995 1.00 93.81 112 ALA A O 1
ATOM 895 N N . PHE A 1 113 ? -8.035 7.272 15.192 1.00 94.62 113 PHE A N 1
ATOM 896 C CA . PHE A 1 113 ? -9.203 6.398 15.191 1.00 94.62 113 PHE A CA 1
ATOM 897 C C . PHE A 1 113 ? -8.994 5.070 15.937 1.00 94.62 113 PHE A C 1
ATOM 899 O O . PHE A 1 113 ? -9.887 4.228 15.939 1.00 94.62 113 PHE A O 1
ATOM 906 N N . GLN A 1 114 ? -7.852 4.890 16.616 1.00 94.56 114 GLN A N 1
ATOM 907 C CA . GLN A 1 114 ? -7.478 3.644 17.306 1.00 94.56 114 GLN A CA 1
ATOM 908 C C . GLN A 1 114 ? -7.524 2.405 16.394 1.00 94.56 114 GLN A C 1
ATOM 910 O O . GLN A 1 114 ? -7.838 1.307 16.850 1.00 94.56 114 GLN A O 1
ATOM 915 N N . MET A 1 115 ? -7.211 2.574 15.108 1.00 94.94 115 MET A N 1
ATOM 916 C CA . MET A 1 115 ? -7.212 1.465 14.159 1.00 94.94 115 MET A CA 1
ATOM 917 C C . MET A 1 115 ? -5.915 0.654 14.223 1.00 94.94 115 MET A C 1
ATOM 919 O O . MET A 1 115 ? -4.832 1.247 14.231 1.00 94.94 115 MET A O 1
ATOM 923 N N . PRO A 1 116 ? -5.999 -0.692 14.263 1.00 95.50 116 PRO A N 1
ATOM 924 C CA . PRO A 1 116 ? -4.855 -1.561 14.025 1.00 95.50 116 PRO A CA 1
ATOM 925 C C . PRO A 1 116 ? -4.329 -1.372 12.603 1.00 95.50 116 PRO A C 1
ATOM 927 O O . PRO A 1 116 ? -5.107 -1.294 11.652 1.00 95.50 116 PRO A O 1
ATOM 930 N N . ILE A 1 117 ? -3.006 -1.303 12.463 1.00 95.44 117 ILE A N 1
ATOM 931 C CA . ILE A 1 117 ? -2.338 -1.043 11.187 1.00 95.44 117 ILE A CA 1
ATOM 932 C C . ILE A 1 117 ? -1.233 -2.072 10.974 1.00 95.44 117 ILE A C 1
ATOM 934 O O . ILE A 1 117 ? -0.387 -2.272 11.852 1.00 95.44 117 ILE A O 1
ATOM 938 N N . SER A 1 118 ? -1.182 -2.632 9.771 1.00 96.12 118 SER A N 1
ATOM 939 C CA . SER A 1 118 ? -0.004 -3.297 9.224 1.00 96.12 118 SER A CA 1
ATOM 940 C C . SER A 1 118 ? 0.576 -2.477 8.080 1.00 96.12 118 SER A C 1
ATOM 942 O O . SER A 1 118 ? -0.146 -2.006 7.204 1.00 96.12 118 SER A O 1
ATOM 944 N N . SER A 1 119 ? 1.896 -2.306 8.078 1.00 96.56 119 SER A N 1
ATOM 945 C CA . SER A 1 119 ? 2.589 -1.700 6.947 1.00 96.56 119 SER A CA 1
ATOM 946 C C . SER A 1 119 ? 3.024 -2.765 5.946 1.00 96.56 119 SER A C 1
ATOM 948 O O . SER A 1 119 ? 3.312 -3.904 6.323 1.00 96.56 119 SER A O 1
ATOM 950 N N . ILE A 1 120 ? 3.088 -2.398 4.669 1.00 97.69 120 ILE A N 1
ATOM 951 C CA . ILE A 1 120 ? 3.497 -3.308 3.590 1.00 97.69 120 ILE A CA 1
ATOM 952 C C . ILE A 1 120 ? 4.901 -3.867 3.827 1.00 97.69 120 ILE A C 1
ATOM 954 O O . ILE A 1 120 ? 5.093 -5.081 3.747 1.00 97.69 120 ILE A O 1
ATOM 958 N N . GLY A 1 121 ? 5.868 -3.020 4.183 1.00 97.00 121 GLY A N 1
ATOM 959 C CA . GLY A 1 121 ? 7.225 -3.458 4.495 1.00 97.00 121 GLY A CA 1
ATOM 960 C C . GLY A 1 121 ? 7.280 -4.475 5.632 1.00 97.00 121 GLY A C 1
ATOM 961 O O . GLY A 1 121 ? 8.042 -5.437 5.553 1.00 97.00 121 GLY A O 1
ATOM 962 N N . LYS A 1 122 ? 6.419 -4.337 6.650 1.00 97.25 122 LYS A N 1
ATOM 963 C CA . LYS A 1 122 ? 6.311 -5.316 7.743 1.00 97.25 122 LYS A CA 1
ATOM 964 C C . LYS A 1 122 ? 5.718 -6.651 7.281 1.00 97.25 122 LYS A C 1
ATOM 966 O O . LYS A 1 122 ? 6.144 -7.689 7.773 1.00 97.25 122 LYS A O 1
ATOM 971 N N . ILE A 1 123 ? 4.746 -6.634 6.367 1.00 98.12 123 ILE A N 1
ATOM 972 C CA . ILE A 1 123 ? 4.119 -7.853 5.823 1.00 98.12 123 ILE A CA 1
ATOM 973 C C . ILE A 1 123 ? 5.123 -8.656 4.981 1.00 98.12 123 ILE A C 1
ATOM 975 O O . ILE A 1 123 ? 5.135 -9.886 5.025 1.00 98.12 123 ILE A O 1
ATOM 979 N N . LEU A 1 124 ? 5.959 -7.966 4.203 1.00 98.19 124 LEU A N 1
ATOM 980 C CA . LEU A 1 124 ? 6.895 -8.613 3.283 1.00 98.19 124 LEU A CA 1
ATOM 981 C C . LEU A 1 124 ? 8.224 -8.993 3.937 1.00 98.19 124 LEU A C 1
ATOM 983 O O . LEU A 1 124 ? 8.753 -10.066 3.659 1.00 98.19 124 LEU A O 1
ATOM 987 N N . GLY A 1 125 ? 8.766 -8.118 4.781 1.00 97.69 125 GLY A N 1
ATOM 988 C CA . GLY A 1 125 ? 10.157 -8.191 5.212 1.00 97.69 125 GLY A CA 1
ATOM 989 C C . GLY A 1 125 ? 11.138 -7.717 4.131 1.00 97.69 125 GLY A C 1
ATOM 990 O O . GLY A 1 125 ? 10.801 -7.555 2.954 1.00 97.69 125 GLY A O 1
ATOM 991 N N . HIS A 1 126 ? 12.382 -7.469 4.545 1.00 96.94 126 HIS A N 1
ATOM 992 C CA . HIS A 1 126 ? 13.423 -6.927 3.666 1.00 96.94 126 HIS A CA 1
ATOM 993 C C . HIS A 1 126 ? 13.851 -7.901 2.563 1.00 96.94 126 HIS A C 1
ATOM 995 O O . HIS A 1 126 ? 14.061 -7.475 1.429 1.00 96.94 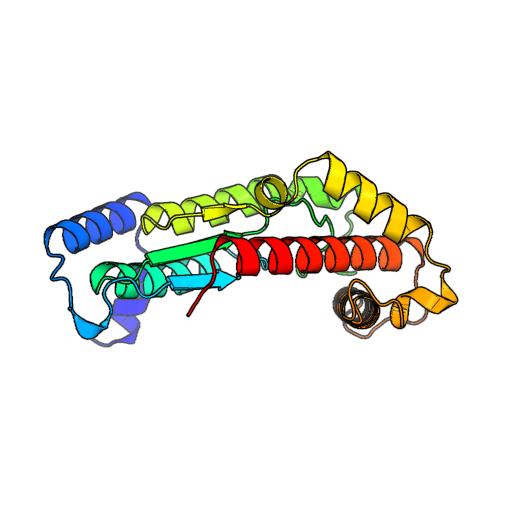126 HIS A O 1
ATOM 1001 N N . GLU A 1 127 ? 13.959 -9.192 2.880 1.00 98.19 127 GLU A N 1
ATOM 1002 C CA . GLU A 1 127 ? 14.427 -10.218 1.942 1.00 98.19 127 GLU A CA 1
ATOM 1003 C C . GLU A 1 127 ? 13.465 -10.376 0.763 1.00 98.19 127 GLU A C 1
ATOM 1005 O O . GLU A 1 127 ? 13.871 -10.212 -0.386 1.00 98.19 127 GLU A O 1
ATOM 1010 N N . THR A 1 128 ? 12.167 -10.547 1.036 1.00 98.56 128 THR A N 1
ATOM 1011 C CA . THR A 1 128 ? 11.142 -10.614 -0.015 1.00 98.56 128 THR A CA 1
ATOM 1012 C C . THR A 1 128 ? 11.119 -9.342 -0.858 1.00 98.56 128 THR A C 1
ATOM 1014 O O . THR A 1 128 ? 11.056 -9.417 -2.081 1.00 98.56 128 THR A O 1
ATOM 1017 N N . ALA A 1 129 ? 11.204 -8.154 -0.251 1.00 98.19 129 ALA A N 1
ATOM 1018 C CA . ALA A 1 129 ? 11.239 -6.915 -1.028 1.00 98.19 129 ALA A CA 1
ATOM 1019 C C . ALA A 1 129 ? 12.457 -6.860 -1.974 1.00 98.19 129 ALA A C 1
ATOM 1021 O O . ALA A 1 129 ? 12.334 -6.416 -3.117 1.00 98.19 129 ALA A O 1
ATOM 1022 N N . ALA A 1 130 ? 13.621 -7.347 -1.536 1.00 98.38 130 ALA A N 1
ATOM 1023 C CA . ALA A 1 130 ? 14.809 -7.435 -2.381 1.00 98.38 130 ALA A CA 1
ATOM 1024 C C . ALA A 1 130 ? 14.645 -8.460 -3.519 1.00 98.38 130 ALA A C 1
ATOM 1026 O O . ALA A 1 130 ? 15.083 -8.204 -4.640 1.00 98.38 130 ALA A O 1
ATOM 1027 N N . GLU A 1 131 ? 13.990 -9.594 -3.273 1.00 98.69 131 GLU A N 1
ATOM 1028 C CA . GLU A 1 131 ? 13.675 -10.593 -4.304 1.00 98.69 131 GLU A CA 1
ATOM 1029 C C . GLU A 1 131 ? 12.724 -10.039 -5.365 1.00 98.69 131 GLU A C 1
ATOM 1031 O O . GLU A 1 131 ? 13.020 -10.118 -6.557 1.00 98.69 131 GLU A O 1
ATOM 1036 N N . LEU A 1 132 ? 11.630 -9.392 -4.953 1.00 98.75 132 LEU A N 1
ATOM 1037 C CA . LEU A 1 132 ? 10.685 -8.759 -5.880 1.00 98.75 132 LEU A CA 1
ATOM 1038 C C . LEU A 1 132 ? 11.364 -7.672 -6.725 1.00 98.75 132 LEU A C 1
ATOM 1040 O O . LEU A 1 132 ? 11.048 -7.509 -7.905 1.00 98.75 132 LEU A O 1
ATOM 1044 N N . ARG A 1 133 ? 12.342 -6.953 -6.157 1.00 98.44 133 ARG A N 1
ATOM 1045 C CA . ARG A 1 133 ? 13.168 -5.995 -6.908 1.00 98.44 133 ARG A CA 1
ATOM 1046 C C . ARG A 1 133 ? 14.004 -6.687 -7.983 1.00 98.44 133 ARG A C 1
ATOM 1048 O O . ARG A 1 133 ? 14.029 -6.209 -9.115 1.00 98.44 133 ARG A O 1
ATOM 1055 N N . LYS A 1 134 ? 14.653 -7.808 -7.655 1.00 98.62 134 LYS A N 1
ATOM 1056 C CA . LYS A 1 134 ? 15.421 -8.608 -8.628 1.00 98.62 134 LYS A CA 1
ATOM 1057 C C . LYS A 1 134 ? 14.524 -9.136 -9.747 1.00 98.62 134 LYS A C 1
ATOM 1059 O O . LYS A 1 134 ? 14.920 -9.097 -10.910 1.00 98.62 134 LYS A O 1
ATOM 1064 N N . ILE A 1 135 ? 13.303 -9.568 -9.423 1.00 98.62 135 ILE A N 1
ATOM 1065 C CA . ILE A 1 135 ? 12.311 -9.971 -10.430 1.00 98.62 135 ILE A CA 1
ATOM 1066 C C . ILE A 1 135 ? 12.036 -8.797 -11.373 1.00 98.62 135 ILE A C 1
ATOM 1068 O O . ILE A 1 135 ? 12.297 -8.911 -12.566 1.00 98.62 135 ILE A O 1
ATOM 1072 N N . ALA A 1 136 ? 11.636 -7.633 -10.852 1.00 98.50 136 ALA A N 1
ATOM 1073 C CA . ALA A 1 136 ? 11.345 -6.458 -11.680 1.00 98.50 136 ALA A CA 1
ATOM 1074 C C . ALA A 1 136 ? 12.516 -6.025 -12.588 1.00 98.50 136 ALA A C 1
ATOM 1076 O O . ALA A 1 136 ? 12.302 -5.509 -13.686 1.00 98.50 136 ALA A O 1
ATOM 1077 N N . GLN A 1 137 ? 13.758 -6.238 -12.147 1.00 98.19 137 GLN A N 1
ATOM 1078 C CA . GLN A 1 137 ? 14.968 -5.939 -12.920 1.00 98.19 137 GLN A CA 1
ATOM 1079 C C . GLN A 1 137 ? 15.310 -6.999 -13.978 1.00 98.19 137 GLN A C 1
ATOM 1081 O O . GLN A 1 137 ? 15.957 -6.667 -14.964 1.00 98.19 137 GLN A O 1
ATOM 1086 N N . SER A 1 138 ? 14.890 -8.250 -13.790 1.00 98.31 138 SER A N 1
ATOM 1087 C CA . SER A 1 138 ? 15.250 -9.373 -14.671 1.00 98.31 138 SER A CA 1
ATOM 1088 C C . SER A 1 138 ? 14.241 -9.648 -15.786 1.00 98.31 138 SER A C 1
ATOM 1090 O O . SER A 1 138 ? 14.614 -10.235 -16.799 1.00 98.31 138 SER A O 1
ATOM 1092 N N . VAL A 1 139 ? 12.985 -9.210 -15.641 1.00 98.31 139 VAL A N 1
ATOM 1093 C CA . VAL A 1 139 ? 11.966 -9.355 -16.695 1.00 98.31 139 VAL A CA 1
ATOM 1094 C C . VAL A 1 139 ? 12.423 -8.633 -17.967 1.00 98.31 139 VAL A C 1
ATOM 1096 O O . VAL A 1 139 ? 12.888 -7.489 -17.907 1.00 98.31 139 VAL A O 1
ATOM 1099 N N . ASN A 1 140 ? 12.302 -9.289 -19.123 1.00 98.19 140 ASN A N 1
ATOM 1100 C CA . ASN A 1 140 ? 12.601 -8.668 -20.411 1.00 98.19 140 ASN A CA 1
ATOM 1101 C C . ASN A 1 140 ? 11.679 -7.463 -20.622 1.00 98.19 140 ASN A C 1
ATOM 1103 O O . ASN A 1 140 ? 10.479 -7.555 -20.381 1.00 98.19 140 ASN A O 1
ATOM 1107 N N . PHE A 1 141 ? 12.235 -6.339 -21.075 1.00 97.44 141 PHE A N 1
ATOM 1108 C CA . PHE A 1 141 ? 11.487 -5.099 -21.260 1.00 97.44 141 PHE A CA 1
ATOM 1109 C C . PHE A 1 141 ? 10.206 -5.278 -22.090 1.00 97.44 141 PHE A C 1
ATOM 1111 O O . PHE A 1 141 ? 9.161 -4.757 -21.704 1.00 97.44 141 PHE A O 1
ATOM 1118 N N . ASN A 1 142 ? 10.268 -6.062 -23.171 1.00 97.12 142 ASN A N 1
ATOM 1119 C CA . ASN A 1 142 ? 9.122 -6.287 -24.059 1.00 97.12 142 ASN A CA 1
ATOM 1120 C C . ASN A 1 142 ? 8.002 -7.111 -23.407 1.00 97.12 142 ASN A C 1
ATOM 1122 O O . ASN A 1 142 ? 6.860 -7.035 -23.849 1.00 97.12 142 ASN A O 1
ATOM 1126 N N . ASP A 1 143 ? 8.319 -7.847 -22.341 1.00 98.12 143 ASP A N 1
ATOM 1127 C CA . ASP A 1 143 ? 7.388 -8.748 -21.664 1.00 98.12 143 ASP A CA 1
ATOM 1128 C C . ASP A 1 143 ? 6.798 -8.126 -20.389 1.00 98.12 143 ASP A C 1
ATOM 1130 O O . ASP A 1 143 ? 5.908 -8.715 -19.775 1.00 98.12 143 ASP A O 1
ATOM 1134 N N . ILE A 1 144 ? 7.264 -6.938 -19.965 1.00 98.31 144 ILE A N 1
ATOM 1135 C CA . ILE A 1 144 ? 6.848 -6.332 -18.689 1.00 98.31 144 ILE A CA 1
ATOM 1136 C C . ILE A 1 144 ? 5.332 -6.127 -18.632 1.00 98.31 144 ILE A C 1
ATOM 1138 O O . ILE A 1 144 ? 4.727 -6.490 -17.627 1.00 98.31 144 ILE A O 1
ATOM 1142 N N . CYS A 1 145 ? 4.705 -5.576 -19.676 1.00 97.50 145 CYS A N 1
ATOM 1143 C CA . CYS A 1 145 ? 3.270 -5.259 -19.652 1.00 97.50 145 CYS A CA 1
ATOM 1144 C C . CYS A 1 145 ? 2.369 -6.506 -19.583 1.00 97.50 145 CYS A C 1
ATOM 1146 O O . CYS A 1 145 ? 1.233 -6.414 -19.124 1.00 97.50 145 CYS A O 1
ATOM 1148 N N . SER A 1 146 ? 2.874 -7.672 -19.990 1.00 98.19 146 SER A N 1
ATOM 1149 C CA . SER A 1 146 ? 2.180 -8.962 -19.907 1.00 98.19 146 SER A CA 1
ATOM 1150 C C . SER A 1 146 ? 2.688 -9.853 -18.773 1.00 98.19 146 SER A C 1
ATOM 1152 O O . SER A 1 146 ? 2.265 -11.001 -18.675 1.00 98.19 146 SER A O 1
ATOM 1154 N N . TYR A 1 147 ? 3.612 -9.369 -17.937 1.00 98.69 147 TYR A N 1
ATOM 1155 C CA . TYR A 1 147 ? 4.233 -10.199 -16.913 1.00 98.69 147 TYR A CA 1
ATOM 1156 C C . TYR A 1 147 ? 3.216 -10.625 -15.851 1.00 98.69 147 TYR A C 1
ATOM 1158 O O . TYR A 1 147 ? 2.559 -9.795 -15.211 1.00 98.69 147 TYR A O 1
ATOM 1166 N N . GLU A 1 148 ? 3.132 -11.935 -15.632 1.00 98.69 148 GLU A N 1
ATOM 1167 C CA . GLU A 1 148 ? 2.292 -12.535 -14.607 1.00 98.69 148 GLU A CA 1
ATOM 1168 C C . GLU A 1 148 ? 3.111 -12.931 -13.382 1.00 98.69 148 GLU A C 1
ATOM 1170 O O . GLU A 1 148 ? 4.160 -13.569 -13.471 1.00 98.69 148 GLU A O 1
ATOM 1175 N N . TYR A 1 149 ? 2.588 -12.593 -12.209 1.00 98.62 149 TYR A N 1
ATOM 1176 C CA . TYR A 1 149 ? 3.125 -13.008 -10.927 1.00 98.62 149 TYR A CA 1
ATOM 1177 C C . TYR A 1 149 ? 2.032 -13.735 -10.151 1.00 98.62 149 TYR A C 1
ATOM 1179 O O . TYR A 1 149 ? 0.997 -13.151 -9.834 1.00 98.62 149 TYR A O 1
ATOM 1187 N N . LYS A 1 150 ? 2.250 -15.026 -9.867 1.00 97.81 150 LYS A N 1
ATOM 1188 C CA . LYS A 1 150 ? 1.279 -15.895 -9.175 1.00 97.81 150 LYS A CA 1
ATOM 1189 C C . LYS A 1 150 ? -0.117 -15.892 -9.833 1.00 97.81 150 LYS A C 1
ATOM 1191 O O . LYS A 1 150 ? -1.131 -15.847 -9.145 1.00 97.81 150 LYS A O 1
ATOM 1196 N N . GLY A 1 151 ? -0.159 -15.920 -11.169 1.00 97.75 151 GLY A N 1
ATOM 1197 C CA . GLY A 1 151 ? -1.400 -15.928 -11.957 1.00 97.75 151 GLY A CA 1
ATOM 1198 C C . GLY A 1 151 ? -2.119 -14.577 -12.045 1.00 97.75 151 GLY A C 1
ATOM 1199 O O . GLY A 1 151 ? -3.236 -14.510 -12.550 1.00 97.75 151 GLY A O 1
ATOM 1200 N N . ILE A 1 152 ? -1.503 -13.498 -11.553 1.00 98.12 152 ILE A N 1
ATOM 1201 C CA . ILE A 1 152 ? -2.016 -12.133 -11.670 1.00 98.12 152 ILE A CA 1
ATOM 1202 C C . ILE A 1 152 ? -1.142 -11.395 -12.676 1.00 98.12 152 ILE A C 1
ATOM 1204 O O . ILE A 1 152 ? 0.072 -11.308 -12.489 1.00 98.12 152 ILE A O 1
ATOM 1208 N N . ASN A 1 153 ? -1.745 -10.820 -13.716 1.00 98.19 153 ASN A N 1
ATOM 1209 C CA . ASN A 1 153 ? -1.035 -9.922 -14.620 1.00 98.19 153 ASN A CA 1
ATOM 1210 C C . ASN A 1 153 ? -0.672 -8.636 -13.861 1.00 98.19 153 ASN A C 1
ATOM 1212 O O . ASN A 1 153 ? -1.491 -7.732 -13.708 1.00 98.19 153 ASN A O 1
ATOM 1216 N N . VAL A 1 154 ? 0.551 -8.572 -13.335 1.00 98.31 154 VAL A N 1
ATOM 1217 C CA . VAL A 1 154 ? 1.060 -7.393 -12.620 1.00 98.31 154 VAL A CA 1
ATOM 1218 C C . VAL A 1 154 ? 1.595 -6.334 -13.581 1.00 98.31 154 VAL A C 1
ATOM 1220 O O . VAL A 1 154 ? 1.637 -5.150 -13.235 1.00 98.31 154 VAL A O 1
ATOM 1223 N N . GLY A 1 155 ? 1.946 -6.749 -14.801 1.00 98.19 155 GLY A N 1
ATOM 1224 C CA . GLY A 1 155 ? 2.390 -5.887 -15.888 1.00 98.19 155 GLY A CA 1
ATOM 1225 C C . GLY A 1 155 ? 1.387 -4.799 -16.250 1.00 98.19 155 GLY A C 1
ATOM 1226 O O . GLY A 1 155 ? 1.751 -3.624 -16.321 1.00 98.19 155 GLY A O 1
ATOM 1227 N N . ILE A 1 156 ? 0.106 -5.154 -16.369 1.00 97.75 156 ILE A N 1
ATOM 1228 C CA . ILE A 1 156 ? -0.954 -4.192 -16.705 1.00 97.75 156 ILE A CA 1
ATOM 1229 C C . ILE A 1 156 ? -1.115 -3.103 -15.632 1.00 97.75 156 ILE A C 1
ATOM 1231 O O . ILE A 1 156 ? -1.416 -1.948 -15.938 1.00 97.75 156 ILE A O 1
ATOM 1235 N N . TYR A 1 157 ? -0.867 -3.422 -14.356 1.00 96.81 157 TYR A N 1
ATOM 1236 C CA . TYR A 1 157 ? -0.904 -2.429 -13.277 1.00 96.81 157 TYR A CA 1
ATOM 1237 C C . TYR A 1 157 ? 0.314 -1.505 -13.309 1.00 96.81 157 TYR A C 1
ATOM 1239 O O . TYR A 1 157 ? 0.182 -0.311 -13.005 1.00 96.81 157 TYR A O 1
ATOM 1247 N N . ALA A 1 158 ? 1.480 -2.036 -13.686 1.00 97.25 158 ALA A N 1
ATOM 1248 C CA . ALA A 1 158 ? 2.688 -1.248 -13.889 1.00 97.25 158 ALA A CA 1
ATOM 1249 C C . ALA A 1 158 ? 2.494 -0.247 -15.036 1.00 97.25 158 ALA A C 1
ATOM 1251 O O . ALA A 1 158 ? 2.680 0.957 -14.846 1.00 97.25 158 ALA A O 1
ATOM 1252 N N . GLU A 1 159 ? 2.010 -0.728 -16.182 1.00 96.38 159 GLU A N 1
ATOM 1253 C CA . GLU A 1 159 ? 1.687 0.081 -17.357 1.00 96.38 159 GLU A CA 1
ATOM 1254 C C . GLU A 1 159 ? 0.629 1.145 -17.043 1.00 96.38 159 GLU A C 1
ATOM 1256 O O . GLU A 1 159 ? 0.847 2.332 -17.282 1.00 96.38 159 GLU A O 1
ATOM 1261 N N . SER A 1 160 ? -0.489 0.755 -16.425 1.00 95.12 160 SER A N 1
ATOM 1262 C CA . SER A 1 160 ? -1.549 1.690 -16.023 1.00 95.12 160 SER A CA 1
ATOM 1263 C C . SER A 1 160 ? -1.022 2.794 -15.099 1.00 95.12 160 SER A C 1
ATOM 1265 O O . SER A 1 160 ? -1.396 3.964 -15.221 1.00 95.12 160 SER A O 1
ATOM 1267 N N . SER A 1 161 ? -0.123 2.450 -14.176 1.00 94.88 161 SER A N 1
ATOM 1268 C CA . SER A 1 161 ? 0.484 3.422 -13.264 1.00 94.88 161 SER A CA 1
ATOM 1269 C C . SER A 1 161 ? 1.450 4.364 -13.971 1.00 94.88 161 SER A C 1
ATOM 1271 O O . SER A 1 161 ? 1.444 5.560 -13.679 1.00 94.88 161 SER A O 1
ATOM 1273 N N . LEU A 1 162 ? 2.207 3.858 -14.940 1.00 95.19 162 LEU A N 1
ATOM 1274 C CA . LEU A 1 162 ? 3.069 4.668 -15.787 1.00 95.19 162 LEU A CA 1
ATOM 1275 C C . LEU A 1 162 ? 2.256 5.619 -16.680 1.00 95.19 162 LEU A C 1
ATOM 1277 O O . LEU A 1 162 ? 2.556 6.806 -16.761 1.00 95.19 162 LEU A O 1
ATOM 1281 N N . LEU A 1 163 ? 1.159 5.160 -17.281 1.00 94.44 163 LEU A N 1
ATOM 1282 C CA . LEU A 1 163 ? 0.265 6.029 -18.056 1.00 94.44 163 LEU A CA 1
ATOM 1283 C C . LEU A 1 163 ? -0.307 7.172 -17.205 1.00 94.44 163 LEU A C 1
ATOM 1285 O O . LEU A 1 163 ? -0.378 8.315 -17.669 1.00 94.44 163 LEU A O 1
ATOM 1289 N N . ARG A 1 164 ? -0.663 6.888 -15.943 1.00 93.25 164 ARG A N 1
ATOM 1290 C CA . ARG A 1 164 ? -1.067 7.917 -14.968 1.00 93.25 164 ARG A CA 1
ATOM 1291 C C . ARG A 1 164 ? 0.073 8.874 -14.634 1.00 93.25 164 ARG A C 1
ATOM 1293 O O . ARG A 1 164 ? -0.178 10.074 -14.580 1.00 93.25 164 ARG A O 1
ATOM 1300 N N . HIS A 1 165 ? 1.298 8.371 -14.479 1.00 94.12 165 HIS A N 1
ATOM 1301 C CA . HIS A 1 165 ? 2.491 9.196 -14.270 1.00 94.12 165 HIS A CA 1
ATOM 1302 C C . HIS A 1 165 ? 2.647 10.251 -15.376 1.00 94.12 165 HIS A C 1
ATOM 1304 O O . HIS A 1 165 ? 2.850 11.429 -15.088 1.00 94.12 165 HIS A O 1
ATOM 1310 N N . TYR A 1 166 ? 2.474 9.850 -16.639 1.00 94.62 166 TYR A N 1
ATOM 1311 C CA . TYR A 1 166 ? 2.525 10.755 -17.794 1.00 94.62 166 TYR A CA 1
ATOM 1312 C C . TYR A 1 166 ? 1.227 11.519 -18.060 1.00 94.62 166 TYR A C 1
ATOM 1314 O O . TYR A 1 166 ? 1.189 12.351 -18.968 1.00 94.62 166 TYR A O 1
ATOM 1322 N N . LYS A 1 167 ? 0.147 11.245 -17.320 1.00 91.81 167 LYS A N 1
ATOM 1323 C CA . LYS A 1 167 ? -1.183 11.839 -17.541 1.00 91.81 167 LYS A CA 1
ATOM 1324 C C . LYS A 1 167 ? -1.646 11.718 -18.998 1.00 91.81 167 LYS A C 1
ATOM 1326 O O . LYS A 1 167 ? -2.181 12.666 -19.569 1.00 91.81 167 LYS A O 1
ATOM 1331 N N . GLY A 1 168 ? -1.372 10.571 -19.620 1.00 88.00 168 GLY A N 1
ATOM 1332 C CA . GLY A 1 168 ? -1.705 10.312 -21.024 1.00 88.00 168 GLY A CA 1
ATOM 1333 C C . GLY A 1 168 ? -0.841 11.047 -22.058 1.00 88.00 168 GLY A C 1
ATOM 1334 O O . GLY A 1 168 ? -1.114 10.934 -23.245 1.00 88.00 168 GLY A O 1
ATOM 1335 N N . LYS A 1 169 ? 0.212 11.771 -21.651 1.00 89.94 169 LYS A N 1
ATOM 1336 C CA . LYS A 1 169 ? 1.146 12.465 -22.563 1.00 89.94 169 LYS A CA 1
ATOM 1337 C C . LYS A 1 169 ? 2.353 11.612 -22.975 1.00 89.94 169 LYS A C 1
ATOM 1339 O O . LYS A 1 169 ? 3.345 12.144 -23.466 1.00 89.94 169 LYS A O 1
ATOM 1344 N N . MET A 1 170 ? 2.312 10.307 -22.715 1.00 85.38 170 MET A N 1
ATOM 1345 C CA . MET A 1 170 ? 3.443 9.417 -22.962 1.00 85.38 170 MET A CA 1
ATOM 1346 C C . MET A 1 170 ? 3.614 9.171 -24.462 1.00 85.38 170 MET A C 1
ATOM 1348 O O . MET A 1 170 ? 2.667 8.777 -25.135 1.00 85.38 170 MET A O 1
ATOM 1352 N N . ILE A 1 171 ? 4.833 9.371 -24.965 1.00 76.31 171 ILE A N 1
ATOM 1353 C CA . ILE A 1 171 ? 5.185 9.111 -26.371 1.00 76.31 171 ILE A CA 1
ATOM 1354 C C . ILE A 1 171 ? 5.891 7.754 -26.508 1.00 76.31 171 ILE A C 1
ATOM 1356 O O . ILE A 1 171 ? 5.723 7.059 -27.506 1.00 76.31 171 ILE A O 1
ATOM 1360 N N . LYS A 1 172 ? 6.670 7.356 -25.495 1.00 89.06 172 LYS A N 1
ATOM 1361 C CA . LYS A 1 172 ? 7.389 6.080 -25.447 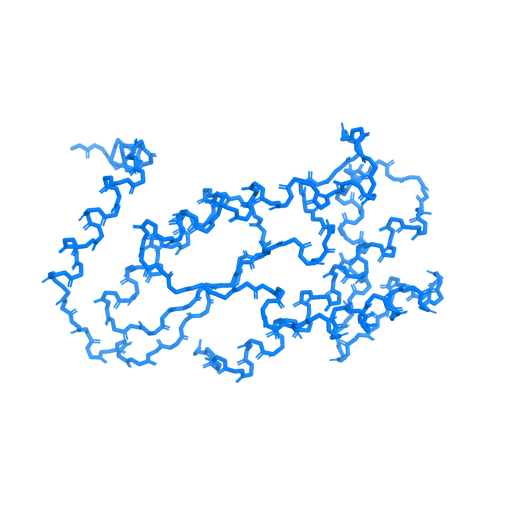1.00 89.06 172 LYS A CA 1
ATOM 1362 C C . LYS A 1 172 ? 7.554 5.618 -24.000 1.00 89.06 172 LYS A C 1
ATOM 1364 O O . LYS A 1 172 ? 7.688 6.446 -23.104 1.00 89.06 172 LYS A O 1
ATOM 1369 N N . TYR A 1 173 ? 7.584 4.303 -23.802 1.00 88.31 173 TYR A N 1
ATOM 1370 C CA . TYR A 1 173 ? 7.940 3.687 -22.528 1.00 88.31 173 TYR A CA 1
ATOM 1371 C C . TYR A 1 173 ? 9.390 3.998 -22.136 1.00 88.31 173 TYR A C 1
ATOM 1373 O O . TYR A 1 173 ? 10.325 3.697 -22.882 1.00 88.31 173 TYR A O 1
ATOM 1381 N N . GLU A 1 174 ? 9.571 4.553 -20.939 1.00 91.75 174 GLU A N 1
ATOM 1382 C CA . GLU A 1 174 ? 10.867 4.634 -20.269 1.00 91.75 174 GLU A CA 1
ATOM 1383 C C . GLU A 1 174 ? 11.085 3.372 -19.429 1.00 91.75 174 GLU A C 1
ATOM 1385 O O . GLU A 1 174 ? 10.391 3.146 -18.436 1.00 91.75 174 GLU A O 1
ATOM 1390 N N . GLU A 1 175 ? 12.056 2.545 -19.823 1.00 95.44 175 GLU A N 1
ATOM 1391 C CA . GLU A 1 175 ? 12.296 1.231 -19.216 1.00 95.44 175 GLU A CA 1
ATOM 1392 C C . GLU A 1 175 ? 12.522 1.302 -17.703 1.00 95.44 175 GLU A C 1
ATOM 1394 O O . GLU A 1 175 ? 11.867 0.585 -16.948 1.00 95.44 175 GLU A O 1
ATOM 1399 N N . ASN A 1 176 ? 13.395 2.201 -17.244 1.00 95.38 176 ASN A N 1
ATOM 1400 C CA . ASN A 1 176 ? 13.693 2.341 -15.817 1.00 95.38 176 ASN A CA 1
ATOM 1401 C C . ASN A 1 176 ? 12.437 2.676 -15.004 1.00 95.38 176 ASN A C 1
ATOM 1403 O O . ASN A 1 176 ? 12.218 2.116 -13.933 1.00 95.38 176 ASN A O 1
ATOM 1407 N N . LEU A 1 177 ? 11.585 3.552 -15.538 1.00 95.19 177 LEU A N 1
ATOM 1408 C CA . LEU A 1 177 ? 10.367 3.979 -14.865 1.00 95.19 177 LEU A CA 1
ATOM 1409 C C . LEU A 1 177 ? 9.326 2.856 -14.835 1.00 95.19 177 LEU A C 1
ATOM 1411 O O . LEU A 1 177 ? 8.712 2.601 -13.798 1.00 95.19 177 LEU A O 1
ATOM 1415 N N . LEU A 1 178 ? 9.174 2.136 -15.948 1.00 96.94 178 LEU A N 1
ATOM 1416 C CA . LEU A 1 178 ? 8.299 0.970 -16.026 1.00 96.94 178 LEU A CA 1
ATOM 1417 C C . LEU A 1 178 ? 8.732 -0.127 -15.040 1.00 96.94 178 LEU A C 1
ATOM 1419 O O . LEU A 1 178 ? 7.881 -0.716 -14.376 1.00 96.94 178 LEU A O 1
ATOM 1423 N N . ARG A 1 179 ? 10.041 -0.354 -14.872 1.00 97.88 179 ARG A N 1
ATOM 1424 C CA . ARG A 1 179 ? 10.585 -1.306 -13.886 1.00 97.88 179 ARG A CA 1
ATOM 1425 C C . ARG A 1 179 ? 10.299 -0.894 -12.440 1.00 97.88 179 ARG A C 1
ATOM 1427 O O . ARG A 1 179 ? 9.971 -1.757 -11.628 1.00 97.88 179 ARG A O 1
ATOM 1434 N N . GLU A 1 180 ? 10.351 0.398 -12.109 1.00 97.25 180 GLU A N 1
ATOM 1435 C CA . GLU A 1 180 ? 9.947 0.889 -10.778 1.00 97.25 180 GLU A CA 1
ATOM 1436 C C . GLU A 1 180 ? 8.454 0.644 -10.500 1.00 97.25 180 GLU A C 1
ATOM 1438 O O . GLU A 1 180 ? 8.070 0.228 -9.400 1.00 97.25 180 GLU A O 1
ATOM 1443 N N . TYR A 1 181 ? 7.601 0.850 -11.505 1.00 97.62 181 TYR A N 1
ATOM 1444 C CA . TYR A 1 181 ? 6.173 0.554 -11.386 1.00 97.62 181 TYR A CA 1
ATOM 1445 C C . TYR A 1 181 ? 5.879 -0.952 -11.359 1.00 97.62 181 TYR A C 1
ATOM 1447 O O . TYR A 1 181 ? 4.994 -1.369 -10.610 1.00 97.62 181 TYR A O 1
ATOM 1455 N N . LEU A 1 182 ? 6.645 -1.779 -12.078 1.00 98.56 182 LEU A N 1
ATOM 1456 C CA . LEU A 1 182 ? 6.558 -3.240 -11.989 1.00 98.56 182 LEU A CA 1
ATOM 1457 C C . LEU A 1 182 ? 6.938 -3.726 -10.590 1.00 98.56 182 LEU A C 1
ATOM 1459 O O . LEU A 1 182 ? 6.203 -4.508 -9.990 1.00 98.56 182 LEU A O 1
ATOM 1463 N N . PHE A 1 183 ? 8.035 -3.214 -10.030 1.00 98.50 183 PHE A N 1
ATOM 1464 C CA . PHE A 1 183 ? 8.416 -3.503 -8.651 1.00 98.50 183 PHE A CA 1
ATOM 1465 C C . PHE A 1 183 ? 7.302 -3.132 -7.660 1.00 98.50 183 PHE A C 1
ATOM 1467 O O . PHE A 1 183 ? 6.960 -3.930 -6.788 1.00 98.50 183 PHE A O 1
ATOM 1474 N N . SER A 1 184 ? 6.687 -1.959 -7.822 1.00 97.69 184 SER A N 1
ATOM 1475 C CA . SER A 1 184 ? 5.558 -1.540 -6.981 1.00 97.69 184 SER A CA 1
ATOM 1476 C C . SER A 1 184 ? 4.375 -2.499 -7.082 1.00 97.69 184 SER A C 1
ATOM 1478 O O . SER A 1 184 ? 3.803 -2.885 -6.062 1.00 97.69 184 SER A O 1
ATOM 1480 N N . ALA A 1 185 ? 4.015 -2.901 -8.305 1.00 98.06 185 ALA A N 1
ATOM 1481 C CA . ALA A 1 185 ? 2.920 -3.831 -8.555 1.00 98.06 185 ALA A CA 1
ATOM 1482 C C . ALA A 1 185 ? 3.186 -5.202 -7.912 1.00 98.06 185 ALA A C 1
ATOM 1484 O O . ALA A 1 185 ? 2.301 -5.748 -7.252 1.00 98.06 185 ALA A O 1
ATOM 1485 N N . LEU A 1 186 ? 4.416 -5.713 -8.018 1.00 98.69 186 LEU A N 1
ATOM 1486 C CA . LEU A 1 186 ? 4.852 -6.946 -7.355 1.00 98.69 186 LEU A CA 1
ATOM 1487 C C . LEU A 1 186 ? 4.738 -6.851 -5.831 1.00 98.69 186 LEU A C 1
ATOM 1489 O O . LEU A 1 186 ? 4.164 -7.735 -5.200 1.00 98.69 186 LEU A O 1
ATOM 1493 N N . VAL A 1 187 ? 5.236 -5.759 -5.244 1.00 98.44 187 VAL A N 1
ATOM 1494 C CA . VAL A 1 187 ? 5.170 -5.500 -3.797 1.00 98.44 187 VAL A CA 1
ATOM 1495 C C . VAL A 1 187 ? 3.729 -5.487 -3.299 1.00 98.44 187 VAL A C 1
ATOM 1497 O O . VAL A 1 187 ? 3.418 -6.157 -2.314 1.00 98.44 187 VAL A O 1
ATOM 1500 N N . PHE A 1 188 ? 2.835 -4.759 -3.974 1.00 97.81 188 PHE A N 1
ATOM 1501 C CA . PHE A 1 188 ? 1.425 -4.727 -3.587 1.00 97.81 188 PHE A CA 1
ATOM 1502 C C . PHE A 1 188 ? 0.766 -6.096 -3.719 1.00 97.81 188 PHE A C 1
ATOM 1504 O O . PHE A 1 188 ? 0.035 -6.497 -2.818 1.00 97.81 188 PHE A O 1
ATOM 1511 N N . THR A 1 189 ? 1.053 -6.816 -4.802 1.00 98.12 189 THR A N 1
ATOM 1512 C CA . THR A 1 189 ? 0.468 -8.134 -5.066 1.00 98.12 189 THR A CA 1
ATOM 1513 C C . THR A 1 189 ? 0.895 -9.149 -4.011 1.00 98.12 189 THR A C 1
ATOM 1515 O O . THR A 1 189 ? 0.048 -9.788 -3.392 1.00 98.12 189 T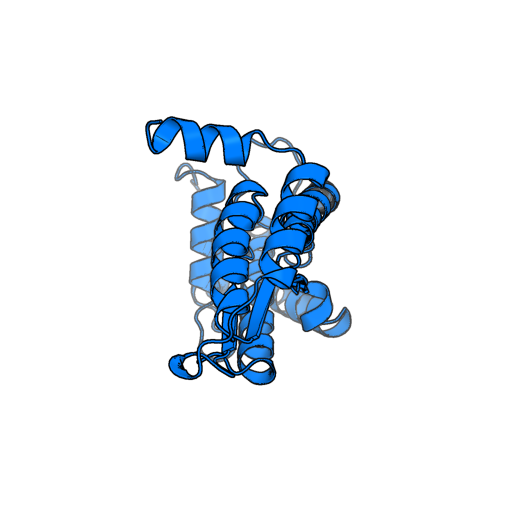HR A O 1
ATOM 1518 N N . GLU A 1 190 ? 2.196 -9.254 -3.731 1.00 98.69 190 GLU A N 1
ATOM 1519 C CA . GLU A 1 190 ? 2.707 -10.177 -2.714 1.00 98.69 190 GLU A CA 1
ATOM 1520 C C . GLU A 1 190 ? 2.176 -9.833 -1.318 1.00 98.69 190 GLU A C 1
ATOM 1522 O O . GLU A 1 190 ? 1.784 -10.724 -0.563 1.00 98.69 190 GLU A O 1
ATOM 1527 N N . ALA A 1 191 ? 2.124 -8.543 -0.973 1.00 98.31 191 ALA A N 1
ATOM 1528 C CA . ALA A 1 191 ? 1.628 -8.109 0.327 1.00 98.31 191 ALA A CA 1
ATOM 1529 C C . ALA A 1 191 ? 0.126 -8.376 0.477 1.00 98.31 191 ALA A C 1
ATOM 1531 O O . ALA A 1 191 ? -0.308 -8.771 1.559 1.00 98.31 191 ALA A O 1
ATOM 1532 N N . ALA A 1 192 ? -0.655 -8.196 -0.592 1.00 97.94 192 ALA A N 1
ATOM 1533 C CA . ALA A 1 192 ? -2.083 -8.489 -0.600 1.00 97.94 192 ALA A CA 1
ATOM 1534 C C . ALA A 1 192 ? -2.332 -9.981 -0.385 1.00 97.94 192 ALA A C 1
ATOM 1536 O O . ALA A 1 192 ? -3.083 -10.328 0.521 1.00 97.94 192 ALA A O 1
ATOM 1537 N N . ILE A 1 193 ? -1.645 -10.849 -1.138 1.00 98.12 193 ILE A N 1
ATOM 1538 C CA . ILE A 1 193 ? -1.751 -12.310 -1.000 1.00 98.12 193 ILE A CA 1
ATOM 1539 C C . ILE A 1 193 ? -1.443 -12.725 0.441 1.00 98.12 193 ILE A C 1
ATOM 1541 O O . ILE A 1 193 ? -2.308 -13.262 1.128 1.00 98.12 193 ILE A O 1
ATOM 1545 N N . ARG A 1 194 ? -0.256 -12.367 0.955 1.00 98.25 194 ARG A N 1
ATOM 1546 C CA . ARG A 1 194 ? 0.144 -12.727 2.327 1.00 98.25 194 ARG A CA 1
ATOM 1547 C C . ARG A 1 194 ? -0.829 -12.204 3.370 1.00 98.25 194 ARG A C 1
ATOM 1549 O O . ARG A 1 194 ? -1.078 -12.868 4.376 1.00 98.25 194 ARG A O 1
ATOM 1556 N N . LYS A 1 195 ? -1.349 -10.990 3.171 1.00 97.69 195 LYS A N 1
ATOM 1557 C CA . LYS A 1 195 ? -2.254 -10.386 4.138 1.00 97.69 195 LYS A CA 1
ATOM 1558 C C . LYS A 1 195 ? -3.635 -11.019 4.106 1.00 97.69 195 LYS A C 1
ATOM 1560 O O . LYS A 1 195 ? -4.197 -11.208 5.179 1.00 97.69 195 LYS A O 1
ATOM 1565 N N . ILE A 1 196 ? -4.165 -11.335 2.930 1.00 97.94 196 ILE A N 1
ATOM 1566 C CA . ILE A 1 196 ? -5.434 -12.050 2.783 1.00 97.94 196 ILE A CA 1
ATOM 1567 C C . ILE A 1 196 ? -5.312 -13.435 3.417 1.00 97.94 196 ILE A C 1
ATOM 1569 O O . ILE A 1 196 ? -6.171 -13.790 4.216 1.00 97.94 196 ILE A O 1
ATOM 1573 N N . ASP A 1 197 ? -4.218 -14.158 3.179 1.00 97.69 197 ASP A N 1
ATOM 1574 C CA . ASP A 1 197 ? -4.004 -15.483 3.773 1.00 97.69 197 ASP A CA 1
ATOM 1575 C C . ASP A 1 197 ? -3.933 -15.410 5.307 1.00 97.69 197 ASP A C 1
ATOM 1577 O O . ASP A 1 197 ? -4.640 -16.129 6.015 1.00 97.69 197 ASP A O 1
ATOM 1581 N N . LEU A 1 198 ? -3.131 -14.480 5.840 1.00 97.44 198 LEU A N 1
ATOM 1582 C CA . LEU A 1 198 ? -2.942 -14.298 7.283 1.00 97.44 198 LEU A CA 1
ATOM 1583 C C . LEU A 1 198 ? -4.195 -13.755 7.989 1.00 97.44 198 LEU A C 1
ATOM 1585 O O . LEU A 1 198 ? -4.531 -14.154 9.109 1.00 97.44 198 LEU A O 1
ATOM 1589 N N . PHE A 1 199 ? -4.846 -12.763 7.382 1.00 97.56 199 PHE A N 1
ATOM 1590 C CA . PHE A 1 199 ? -5.966 -12.052 7.989 1.00 97.56 199 PHE A CA 1
ATOM 1591 C C . PHE A 1 199 ? -7.326 -12.648 7.632 1.00 97.56 199 PHE A C 1
ATOM 1593 O O . PHE A 1 199 ? -8.294 -12.280 8.278 1.00 97.56 199 PHE A O 1
ATOM 1600 N N . SER A 1 200 ? -7.418 -13.531 6.643 1.00 97.38 200 SER A N 1
ATOM 1601 C CA . SER A 1 200 ? -8.637 -14.243 6.228 1.00 97.38 200 SER A CA 1
ATOM 1602 C C . SER A 1 200 ? -9.914 -13.384 6.369 1.00 97.38 200 SER A C 1
ATOM 1604 O O . SER A 1 200 ? -10.765 -13.710 7.201 1.00 97.38 200 SER A O 1
ATOM 1606 N N . PRO A 1 201 ? -9.993 -12.220 5.688 1.00 97.00 201 PRO A N 1
ATOM 1607 C CA . PRO A 1 201 ? -11.155 -11.338 5.793 1.00 97.00 201 PRO A CA 1
ATOM 1608 C C . PRO A 1 201 ? -12.434 -12.049 5.324 1.00 97.00 201 PRO A C 1
ATOM 1610 O O . PRO A 1 201 ? -12.363 -12.900 4.437 1.00 97.00 201 PRO A O 1
ATOM 1613 N N . ASP A 1 202 ? -13.569 -11.699 5.936 1.00 95.69 202 ASP A N 1
ATOM 1614 C CA . ASP A 1 202 ? -14.913 -12.162 5.549 1.00 95.69 202 ASP A CA 1
ATOM 1615 C C . ASP A 1 202 ? -15.406 -11.514 4.246 1.00 95.69 202 ASP A C 1
ATOM 1617 O O . ASP A 1 202 ? -15.109 -10.315 4.020 1.00 95.69 202 ASP A O 1
#